Protein AF-W0GPF8-F1 (afdb_monomer)

Structure (mmCIF, N/CA/C/O backbone):
data_AF-W0GPF8-F1
#
_entry.id   AF-W0GPF8-F1
#
loop_
_atom_site.group_PDB
_atom_site.id
_atom_site.type_symbol
_atom_site.label_atom_id
_atom_site.label_alt_id
_atom_site.label_comp_id
_atom_site.label_asym_id
_atom_site.label_entity_id
_atom_site.label_seq_id
_atom_site.pdbx_PDB_ins_code
_atom_site.Cartn_x
_atom_site.Cartn_y
_atom_site.Cartn_z
_atom_site.occupancy
_atom_site.B_iso_or_equiv
_atom_site.auth_seq_id
_atom_site.auth_comp_id
_atom_site.auth_asym_id
_atom_site.auth_atom_id
_atom_site.pdbx_PDB_model_num
ATOM 1 N N . MET A 1 1 ? 53.713 -13.644 48.861 1.00 37.19 1 MET A N 1
ATOM 2 C CA . MET A 1 1 ? 53.942 -13.532 47.402 1.00 37.19 1 MET A CA 1
ATOM 3 C C . MET A 1 1 ? 53.264 -14.697 46.698 1.00 37.19 1 MET A C 1
ATOM 5 O O . MET A 1 1 ? 53.629 -15.820 47.001 1.00 37.19 1 MET A O 1
ATOM 9 N N . LYS A 1 2 ? 52.344 -14.397 45.762 1.00 37.31 2 LYS A N 1
ATOM 10 C CA . LYS A 1 2 ? 51.775 -15.290 44.724 1.00 37.31 2 LYS A CA 1
ATOM 11 C C . LYS A 1 2 ? 51.024 -16.512 45.306 1.00 37.31 2 LYS A C 1
ATOM 13 O O . LYS A 1 2 ? 51.644 -17.459 45.749 1.00 37.31 2 LYS A O 1
ATOM 18 N N . LYS A 1 3 ? 49.693 -16.594 45.318 1.00 37.41 3 LYS A N 1
ATOM 19 C CA . LYS A 1 3 ? 48.780 -16.544 44.166 1.00 37.41 3 LYS A CA 1
ATOM 20 C C . LYS A 1 3 ? 47.364 -16.229 44.684 1.00 37.41 3 LYS A C 1
ATOM 22 O O . LYS A 1 3 ? 46.740 -17.076 45.306 1.00 37.41 3 LYS A O 1
ATOM 27 N N . LEU A 1 4 ? 46.888 -15.011 44.434 1.00 38.19 4 LEU A N 1
ATOM 28 C CA . LEU A 1 4 ? 45.547 -14.520 44.792 1.00 38.19 4 LEU A CA 1
ATOM 29 C C . LEU A 1 4 ? 44.784 -14.068 43.529 1.00 38.19 4 LEU A C 1
ATOM 31 O O . LEU A 1 4 ? 43.993 -13.139 43.560 1.00 38.19 4 LEU A O 1
ATOM 35 N N . LEU A 1 5 ? 45.052 -14.709 42.388 1.00 38.62 5 LEU A N 1
ATOM 36 C CA . LEU A 1 5 ? 44.490 -14.354 41.082 1.00 38.62 5 LEU A CA 1
ATOM 37 C C . LEU A 1 5 ? 44.207 -15.631 40.281 1.00 38.62 5 LEU A C 1
ATOM 39 O O . LEU A 1 5 ? 45.021 -16.061 39.473 1.00 38.62 5 LEU A O 1
ATOM 43 N N . SER A 1 6 ? 43.072 -16.269 40.562 1.00 40.50 6 SER A N 1
ATOM 44 C CA . SER A 1 6 ? 42.397 -17.191 39.628 1.00 40.50 6 SER A CA 1
ATOM 45 C C . SER A 1 6 ? 40.903 -17.354 39.959 1.00 40.50 6 SER A C 1
ATOM 47 O O . SER A 1 6 ? 40.282 -18.340 39.575 1.00 40.50 6 SER A O 1
ATOM 49 N N . LEU A 1 7 ? 40.319 -16.394 40.685 1.00 36.38 7 LEU A N 1
ATOM 50 C CA . LEU A 1 7 ? 38.887 -16.356 41.008 1.00 36.38 7 LEU A CA 1
ATOM 51 C C . LEU A 1 7 ? 38.225 -15.062 40.497 1.00 36.38 7 LEU A C 1
ATOM 53 O O . LEU A 1 7 ? 37.222 -14.607 41.033 1.00 36.38 7 LEU A O 1
ATOM 57 N N . LEU A 1 8 ? 38.825 -14.459 39.463 1.00 34.78 8 LEU A N 1
ATOM 58 C CA . LEU A 1 8 ? 38.343 -13.257 38.789 1.00 34.78 8 LEU A CA 1
ATOM 59 C C . LEU A 1 8 ? 38.520 -13.403 37.265 1.00 34.78 8 LEU A C 1
ATOM 61 O O . LEU A 1 8 ? 39.313 -12.707 36.645 1.00 34.78 8 LEU A O 1
ATOM 65 N N . SER A 1 9 ? 37.783 -14.336 36.663 1.00 35.47 9 SER A N 1
ATOM 66 C CA . SER A 1 9 ? 37.321 -14.218 35.271 1.00 35.47 9 SER A CA 1
ATOM 67 C C . SER A 1 9 ? 35.801 -14.065 35.279 1.00 35.47 9 SER A C 1
ATOM 69 O O . SER A 1 9 ? 35.040 -14.871 34.752 1.00 35.47 9 SER A O 1
ATOM 71 N N . ILE A 1 10 ? 35.363 -13.004 35.952 1.00 37.41 10 ILE A N 1
ATOM 72 C CA . ILE A 1 10 ? 34.060 -12.396 35.727 1.00 37.41 10 ILE A CA 1
ATOM 73 C C . ILE A 1 10 ? 34.148 -11.592 34.424 1.00 37.41 10 ILE A C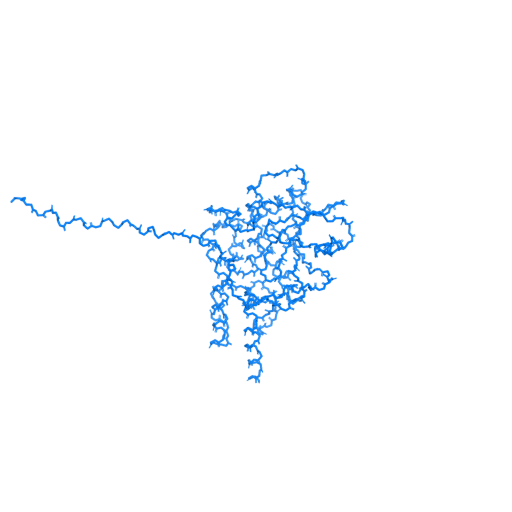 1
ATOM 75 O O . ILE A 1 10 ? 35.148 -10.929 34.161 1.00 37.41 10 ILE A O 1
ATOM 79 N N . LEU A 1 11 ? 33.043 -11.617 33.679 1.00 31.47 11 LEU A N 1
ATOM 80 C CA . LEU A 1 11 ? 32.692 -10.731 32.569 1.00 31.47 11 LEU A CA 1
ATOM 81 C C . LEU A 1 11 ? 33.437 -10.950 31.244 1.00 31.47 11 LEU A C 1
ATOM 83 O O . LEU A 1 11 ? 34.234 -10.143 30.775 1.00 31.47 11 LEU A O 1
ATOM 87 N N . THR A 1 12 ? 32.993 -11.965 30.512 1.00 38.22 12 THR A N 1
ATOM 88 C CA . THR A 1 12 ? 32.694 -11.734 29.094 1.00 38.22 12 THR A CA 1
ATOM 89 C C . THR A 1 12 ? 31.280 -12.219 28.832 1.00 38.22 12 THR A C 1
ATOM 91 O O . THR A 1 12 ? 31.029 -13.364 28.468 1.00 38.22 12 THR A O 1
ATOM 94 N N . ILE A 1 13 ? 30.339 -11.314 29.100 1.00 37.62 13 ILE A N 1
ATOM 95 C CA . ILE A 1 13 ? 28.987 -11.354 28.556 1.00 37.62 13 ILE A CA 1
ATOM 96 C C . ILE A 1 13 ? 29.167 -11.301 27.034 1.00 37.62 13 ILE A C 1
ATOM 98 O O . ILE A 1 13 ? 29.323 -10.225 26.465 1.00 37.62 13 ILE A O 1
ATOM 102 N N . SER A 1 14 ? 29.223 -12.457 26.371 1.00 30.34 14 SER A N 1
ATOM 103 C CA . SER A 1 14 ? 28.891 -12.505 24.951 1.00 30.34 14 SER A CA 1
ATOM 104 C C . SER A 1 14 ? 27.384 -12.667 24.890 1.00 30.34 14 SER A C 1
ATOM 106 O O . SER A 1 14 ? 26.808 -13.693 25.244 1.00 30.34 14 SER A O 1
ATOM 108 N N . ALA A 1 15 ? 26.765 -11.535 24.584 1.00 30.09 15 ALA A N 1
ATOM 109 C CA . ALA A 1 15 ? 25.358 -11.367 24.329 1.00 30.09 15 ALA A CA 1
ATOM 110 C C . ALA A 1 15 ? 24.786 -12.556 23.544 1.00 30.09 15 ALA A C 1
ATOM 112 O O . ALA A 1 15 ? 25.273 -12.908 22.473 1.00 30.09 15 ALA A O 1
ATOM 113 N N . THR A 1 16 ? 23.741 -13.153 24.110 1.00 33.41 16 THR A N 1
ATOM 114 C CA . THR A 1 16 ? 22.469 -13.397 23.423 1.00 33.41 16 THR A CA 1
ATOM 115 C C . THR A 1 16 ? 22.537 -13.328 21.891 1.00 33.41 16 THR A C 1
ATOM 117 O O . THR A 1 16 ? 22.084 -12.359 21.287 1.00 33.41 16 THR A O 1
ATOM 120 N N . ALA A 1 17 ? 23.010 -14.390 21.246 1.00 31.94 17 ALA A N 1
ATOM 121 C CA . ALA A 1 17 ? 22.509 -14.739 19.925 1.00 31.94 17 ALA A CA 1
ATOM 122 C C . ALA A 1 17 ? 21.265 -15.605 20.142 1.00 31.94 17 ALA A C 1
ATOM 124 O O . ALA A 1 17 ? 21.261 -16.808 19.893 1.00 31.94 17 ALA A O 1
ATOM 125 N N . VAL A 1 18 ? 20.207 -14.980 20.676 1.00 28.17 18 VAL A N 1
ATOM 126 C CA . VAL A 1 18 ? 18.851 -15.460 20.401 1.00 28.17 18 VAL A CA 1
ATOM 127 C C . VAL A 1 18 ? 18.786 -15.516 18.879 1.00 28.17 18 VAL A C 1
ATOM 129 O O . VAL A 1 18 ? 19.103 -14.499 18.255 1.00 28.17 18 VAL A O 1
ATOM 132 N N . PRO A 1 19 ? 18.458 -16.659 18.258 1.00 26.08 19 PRO A N 1
ATOM 133 C CA . PRO A 1 19 ? 18.169 -16.665 16.843 1.00 26.08 19 PRO A CA 1
ATOM 134 C C . PRO A 1 19 ? 17.048 -15.649 16.653 1.00 26.08 19 PRO A C 1
ATOM 136 O O . PRO A 1 19 ? 15.910 -15.886 17.053 1.00 26.08 19 PRO A O 1
ATOM 139 N N . THR A 1 20 ? 17.360 -14.487 16.088 1.00 32.66 20 THR A N 1
ATOM 140 C CA . THR A 1 20 ? 16.361 -13.652 15.443 1.00 32.66 20 THR A CA 1
ATOM 141 C C . THR A 1 20 ? 15.952 -14.427 14.206 1.00 32.66 20 THR A C 1
ATOM 143 O O . THR A 1 20 ? 16.348 -14.136 13.080 1.00 32.66 20 THR A O 1
ATOM 146 N N . THR A 1 21 ? 15.147 -15.466 14.426 1.00 33.84 21 THR A N 1
ATOM 147 C CA . THR A 1 21 ? 14.151 -15.879 13.462 1.00 33.84 21 THR A CA 1
ATOM 148 C C . THR A 1 21 ? 13.305 -14.631 13.281 1.00 33.84 21 THR A C 1
ATOM 150 O O . THR A 1 21 ? 12.396 -14.342 14.055 1.00 33.84 21 THR A O 1
ATOM 153 N N . ILE A 1 22 ? 13.701 -13.805 12.313 1.00 30.45 22 ILE A N 1
ATOM 154 C CA . ILE A 1 22 ? 12.820 -12.831 11.705 1.00 30.45 22 ILE A CA 1
ATOM 155 C C . ILE A 1 22 ? 11.694 -13.712 11.198 1.00 30.45 22 ILE A C 1
ATOM 157 O O . ILE A 1 22 ? 11.845 -14.409 10.195 1.00 30.45 22 ILE A O 1
ATOM 161 N N . ALA A 1 23 ? 10.623 -13.784 11.983 1.00 28.70 23 ALA A N 1
ATOM 162 C CA . ALA A 1 23 ? 9.377 -14.346 11.541 1.00 28.70 23 ALA A CA 1
ATOM 163 C C . ALA A 1 23 ? 8.988 -13.488 10.340 1.00 28.70 23 ALA A C 1
ATOM 165 O O . ALA A 1 23 ? 8.429 -12.400 10.471 1.00 28.70 23 ALA A O 1
ATOM 166 N N . ALA A 1 24 ? 9.370 -13.965 9.152 1.00 28.70 24 ALA A N 1
ATOM 167 C CA . ALA A 1 24 ? 8.582 -13.790 7.957 1.00 28.70 24 ALA A CA 1
ATOM 168 C C . ALA A 1 24 ? 7.139 -13.906 8.428 1.00 28.70 24 ALA A C 1
ATOM 170 O O . ALA A 1 24 ? 6.801 -14.936 9.010 1.00 28.70 24 ALA A O 1
ATOM 171 N N . SER A 1 25 ? 6.369 -12.820 8.309 1.00 30.20 25 SER A N 1
ATOM 172 C CA . SER A 1 25 ? 4.982 -12.763 8.760 1.00 30.20 25 SER A CA 1
ATOM 173 C C . SER A 1 25 ? 4.327 -14.110 8.458 1.00 30.20 25 SER A C 1
ATOM 175 O O . SER A 1 25 ? 4.191 -14.446 7.270 1.00 30.20 25 SER A O 1
ATOM 177 N N . PRO A 1 26 ? 4.000 -14.922 9.473 1.00 29.67 26 PRO A N 1
ATOM 178 C CA . PRO A 1 26 ? 3.352 -16.174 9.220 1.00 29.67 26 PRO A CA 1
ATOM 179 C C . PRO A 1 26 ? 1.909 -15.790 8.917 1.00 29.67 26 PRO A C 1
ATOM 181 O O . PRO A 1 26 ? 1.046 -15.818 9.776 1.00 29.67 26 PRO A O 1
ATOM 184 N N . TYR A 1 27 ? 1.619 -15.537 7.646 1.00 33.44 27 TYR A N 1
ATOM 185 C CA . TYR A 1 27 ? 0.455 -16.193 7.069 1.00 33.44 27 TYR A CA 1
ATOM 186 C C . TYR A 1 27 ? 0.816 -17.683 6.884 1.00 33.44 27 TYR A C 1
ATOM 188 O O . TYR A 1 27 ? 0.713 -18.236 5.792 1.00 33.44 27 TYR A O 1
ATOM 196 N N . GLN A 1 28 ? 1.327 -18.337 7.939 1.00 29.73 28 GLN A N 1
ATOM 197 C CA . GLN A 1 28 ? 1.252 -19.780 8.038 1.00 29.73 28 GLN A CA 1
ATOM 198 C C . GLN A 1 28 ? -0.214 -20.046 8.313 1.00 29.73 28 GLN A C 1
ATOM 200 O O . GLN A 1 28 ? -0.763 -19.592 9.312 1.00 29.73 28 GLN A O 1
ATOM 205 N N . LYS A 1 29 ? -0.833 -20.726 7.352 1.00 39.12 29 LYS A N 1
ATOM 206 C CA . LYS A 1 29 ? -2.082 -21.444 7.536 1.00 39.12 29 LYS A CA 1
ATOM 207 C C . LYS A 1 29 ? -2.012 -22.181 8.871 1.00 39.12 29 LYS A C 1
ATOM 209 O O . LYS A 1 29 ? -1.340 -23.204 8.966 1.00 39.12 29 LYS A O 1
ATOM 214 N N . GLU A 1 30 ? -2.699 -21.668 9.880 1.00 31.03 30 GLU A N 1
ATOM 215 C CA . GLU A 1 30 ? -3.235 -22.550 10.899 1.00 31.03 30 GLU A CA 1
ATOM 216 C C . GLU A 1 30 ? -4.275 -23.416 10.191 1.00 31.03 30 GLU A C 1
ATOM 218 O O . GLU A 1 30 ? -5.284 -22.924 9.681 1.00 31.03 30 GLU A O 1
ATOM 223 N N . GLU A 1 31 ? -3.996 -24.713 10.106 1.00 32.06 31 GLU A N 1
ATOM 224 C CA . GLU A 1 31 ? -5.019 -25.732 9.908 1.00 32.06 31 GLU A CA 1
ATOM 225 C C . GLU A 1 31 ? -5.911 -25.756 11.155 1.00 32.06 31 GLU A C 1
ATOM 227 O O . GLU A 1 31 ? -5.815 -26.642 11.996 1.00 32.06 31 GLU A O 1
ATOM 232 N N . ASN A 1 32 ? -6.781 -24.757 11.286 1.00 27.91 32 ASN A N 1
ATOM 233 C CA . ASN A 1 32 ? -7.947 -24.829 12.149 1.00 27.91 32 ASN A CA 1
ATOM 234 C C . ASN A 1 32 ? -9.176 -24.921 11.241 1.00 27.91 32 ASN A C 1
ATOM 236 O O . ASN A 1 32 ? -9.536 -23.987 10.527 1.00 27.91 32 ASN A O 1
ATOM 240 N N . ASN A 1 33 ? -9.782 -26.107 11.243 1.00 35.12 33 ASN A N 1
ATOM 241 C CA . ASN A 1 33 ? -10.933 -26.555 10.451 1.00 35.12 33 ASN A CA 1
ATOM 242 C C . ASN A 1 33 ? -12.258 -25.833 10.779 1.00 35.12 33 ASN A C 1
ATOM 244 O O . ASN A 1 33 ? -13.315 -26.456 10.853 1.00 35.12 33 ASN A O 1
ATOM 248 N N . SER A 1 34 ? -12.246 -24.519 10.966 1.00 33.22 34 SER A N 1
ATOM 249 C CA . SER A 1 34 ? -13.461 -23.762 11.269 1.00 33.22 34 SER A CA 1
ATOM 250 C C . SER A 1 34 ? -13.275 -22.285 10.960 1.00 33.22 34 SER A C 1
ATOM 252 O O . SER A 1 34 ? -13.295 -21.453 11.852 1.00 33.22 34 SER A O 1
ATOM 254 N N . GLU A 1 35 ? -13.023 -21.978 9.693 1.00 29.73 35 GLU A N 1
ATOM 255 C CA . GLU A 1 35 ? -13.713 -20.926 8.946 1.00 29.73 35 GLU A CA 1
ATOM 256 C C . GLU A 1 35 ? -13.066 -20.870 7.566 1.00 29.73 35 GLU A C 1
ATOM 258 O O . GLU A 1 35 ? -12.053 -20.219 7.317 1.00 29.73 35 GLU A O 1
ATOM 263 N N . ASN A 1 36 ? -13.704 -21.566 6.626 1.00 34.69 36 ASN A N 1
ATOM 264 C CA . ASN A 1 36 ? -13.831 -21.028 5.287 1.00 34.69 36 ASN A CA 1
ATOM 265 C C . ASN A 1 36 ? -14.272 -19.566 5.450 1.00 34.69 36 ASN A C 1
ATOM 267 O O . ASN A 1 36 ? -15.466 -19.298 5.554 1.00 34.69 36 ASN A O 1
ATOM 271 N N . LEU A 1 37 ? -13.328 -18.620 5.484 1.00 41.47 37 LEU A N 1
ATOM 272 C CA . LEU A 1 37 ? -13.577 -17.264 5.023 1.00 41.47 37 LEU A CA 1
ATOM 273 C C . LEU A 1 37 ? -14.003 -17.460 3.584 1.00 41.47 37 LEU A C 1
ATOM 275 O O . LEU A 1 37 ? -13.172 -17.625 2.691 1.00 41.47 37 LEU A O 1
ATOM 279 N N . ILE A 1 38 ? -15.312 -17.616 3.416 1.00 38.72 38 ILE A N 1
ATOM 280 C CA . ILE A 1 38 ? -15.936 -17.981 2.170 1.00 38.72 38 ILE A CA 1
ATOM 281 C C . ILE A 1 38 ? -15.451 -16.931 1.186 1.00 38.72 38 ILE A C 1
ATOM 283 O O . ILE A 1 38 ? -15.864 -15.769 1.238 1.00 38.72 38 ILE A O 1
ATOM 287 N N . ARG A 1 39 ? -14.536 -17.340 0.304 1.00 42.53 39 ARG A N 1
ATOM 288 C CA . ARG A 1 39 ? -14.161 -16.620 -0.905 1.00 42.53 39 ARG A CA 1
ATOM 289 C C . ARG A 1 39 ? -15.382 -16.727 -1.812 1.00 42.53 39 ARG A C 1
ATOM 291 O O . ARG A 1 39 ? -15.389 -17.437 -2.809 1.00 42.53 39 ARG A O 1
ATOM 298 N N . ASN A 1 40 ? -16.482 -16.121 -1.369 1.00 39.41 40 ASN A N 1
ATOM 299 C CA . ASN A 1 40 ? -17.692 -15.989 -2.141 1.00 39.41 40 ASN A CA 1
ATOM 300 C C . ASN A 1 40 ? -17.222 -15.301 -3.415 1.00 39.41 40 ASN A C 1
ATOM 302 O O . ASN A 1 40 ? -16.639 -14.218 -3.347 1.00 39.41 40 ASN A O 1
ATOM 306 N N . LYS A 1 41 ? -17.405 -15.949 -4.567 1.00 45.16 41 LYS A N 1
ATOM 307 C CA . LYS A 1 41 ? -17.309 -15.273 -5.859 1.00 45.16 41 LYS A CA 1
ATOM 308 C C . LYS A 1 41 ? -18.385 -14.187 -5.843 1.00 45.16 41 LYS A C 1
ATOM 310 O O . LYS A 1 41 ? -19.547 -14.448 -6.138 1.00 45.16 41 LYS A O 1
ATOM 315 N N . ARG A 1 42 ? -18.024 -13.002 -5.352 1.00 56.44 42 ARG A N 1
ATOM 316 C CA . ARG A 1 42 ? -18.902 -11.837 -5.286 1.00 56.44 42 ARG A CA 1
ATOM 317 C C . ARG A 1 42 ? -19.009 -11.272 -6.717 1.00 56.44 42 ARG A C 1
ATOM 319 O O . ARG A 1 42 ? -18.064 -11.377 -7.492 1.00 56.44 42 ARG A O 1
ATOM 326 N N . GLN A 1 43 ? -20.214 -10.835 -7.088 1.00 46.44 43 GLN A N 1
ATOM 327 C CA . GLN A 1 43 ? -20.720 -10.705 -8.467 1.00 46.44 43 GLN A CA 1
ATOM 328 C C . GLN A 1 43 ? -19.908 -9.778 -9.401 1.00 46.44 43 GLN A C 1
ATOM 330 O O . GLN A 1 43 ? -19.106 -8.971 -8.943 1.00 46.44 43 GLN A O 1
ATOM 335 N N . ASN A 1 44 ? -20.193 -9.886 -10.712 1.00 48.31 44 ASN A N 1
ATOM 336 C CA . ASN A 1 44 ? -19.657 -9.149 -11.878 1.00 48.31 44 ASN A CA 1
ATOM 337 C C . ASN A 1 44 ? -19.831 -7.607 -11.838 1.00 48.31 44 ASN A C 1
ATOM 339 O O . ASN A 1 44 ? -20.239 -7.002 -12.829 1.00 48.31 44 ASN A O 1
ATOM 343 N N . ASN A 1 45 ? -19.552 -6.951 -10.716 1.00 55.06 45 ASN A N 1
ATOM 344 C CA . ASN A 1 45 ? -19.570 -5.497 -10.614 1.00 55.06 45 ASN A CA 1
ATOM 345 C C . ASN A 1 45 ? -18.179 -4.938 -10.934 1.00 55.06 45 ASN A C 1
ATOM 347 O O . ASN A 1 45 ? -17.164 -5.483 -10.499 1.00 55.06 45 ASN A O 1
ATOM 351 N N . THR A 1 46 ? -18.128 -3.831 -11.679 1.00 66.75 46 THR A N 1
ATOM 352 C CA . THR A 1 46 ? -16.886 -3.093 -11.936 1.00 66.75 46 THR A CA 1
ATOM 353 C C . THR A 1 46 ? -16.242 -2.712 -10.606 1.00 66.75 46 THR A C 1
ATOM 355 O O . THR A 1 46 ? -16.902 -2.136 -9.741 1.00 66.75 46 THR A O 1
ATOM 358 N N . PHE A 1 47 ? -14.960 -3.041 -10.432 1.00 74.00 47 PHE A N 1
ATOM 359 C CA . PHE A 1 47 ? -14.238 -2.729 -9.202 1.00 74.00 47 PHE A CA 1
ATOM 360 C C . PHE A 1 47 ? -14.253 -1.226 -8.907 1.00 74.00 47 PHE A C 1
ATOM 362 O O . PHE A 1 47 ? -14.203 -0.425 -9.845 1.00 74.00 47 PHE A O 1
ATOM 369 N N . PRO A 1 48 ? -14.237 -0.820 -7.629 1.00 83.62 48 PRO A N 1
ATOM 370 C CA . PRO A 1 48 ? -14.026 0.569 -7.264 1.00 83.62 48 PRO A CA 1
ATOM 371 C C . PRO A 1 48 ? -12.682 1.058 -7.813 1.00 83.62 48 PRO A C 1
ATOM 373 O O . PRO A 1 48 ? -11.644 0.416 -7.622 1.00 83.62 48 PRO A O 1
ATOM 376 N N . ILE A 1 49 ? -12.712 2.188 -8.521 1.00 85.94 49 ILE A N 1
ATOM 377 C CA . ILE A 1 49 ? -11.539 2.809 -9.134 1.00 85.94 49 ILE A CA 1
ATOM 378 C C . ILE A 1 49 ? -11.332 4.187 -8.520 1.00 85.94 49 ILE A C 1
ATOM 380 O O . ILE A 1 49 ? -12.181 5.068 -8.649 1.00 85.94 49 ILE A O 1
ATOM 384 N N . PHE A 1 50 ? -10.164 4.396 -7.925 1.00 89.69 50 PHE A N 1
ATOM 385 C CA . PHE A 1 50 ? -9.809 5.637 -7.249 1.00 89.69 50 PHE A CA 1
ATOM 386 C C . PHE A 1 50 ? -8.690 6.343 -7.996 1.00 89.69 50 PHE A C 1
ATOM 388 O O . PHE A 1 50 ? -7.695 5.723 -8.353 1.00 89.69 50 PHE A O 1
ATOM 395 N N . ASN A 1 51 ? -8.836 7.644 -8.233 1.00 91.19 51 ASN A N 1
ATOM 396 C CA . ASN A 1 51 ? -7.825 8.419 -8.945 1.00 91.19 51 ASN A CA 1
ATOM 397 C C . ASN A 1 51 ? -6.922 9.152 -7.956 1.00 91.19 51 ASN A C 1
ATOM 399 O O . ASN A 1 51 ? -7.383 9.908 -7.097 1.00 91.19 51 ASN A O 1
ATOM 403 N N . LEU A 1 52 ? -5.620 8.965 -8.126 1.00 93.94 52 LEU A N 1
ATOM 404 C CA . LEU A 1 52 ? -4.590 9.594 -7.326 1.00 93.94 52 LEU A CA 1
ATOM 405 C C . LEU A 1 52 ? -3.545 10.224 -8.241 1.00 93.94 52 LEU A C 1
ATOM 407 O O . LEU A 1 52 ? -3.056 9.616 -9.191 1.00 93.94 52 LEU A O 1
ATOM 411 N N . LYS A 1 53 ? -3.188 11.470 -7.951 1.00 93.94 53 LYS A N 1
ATOM 412 C CA . LYS A 1 53 ? -2.139 12.180 -8.675 1.00 93.94 53 LYS A CA 1
ATOM 413 C C . LYS A 1 53 ? -0.876 12.185 -7.830 1.00 93.94 53 LYS A C 1
ATOM 415 O O . LYS A 1 53 ? -0.885 12.699 -6.712 1.00 93.94 53 LYS A O 1
ATOM 420 N N . LEU A 1 54 ? 0.203 11.617 -8.357 1.00 93.88 54 LEU A N 1
ATOM 421 C CA . LEU A 1 54 ? 1.498 11.673 -7.698 1.00 93.88 54 LEU A CA 1
ATOM 422 C C . LEU A 1 54 ? 2.009 13.119 -7.710 1.00 93.88 54 LEU A C 1
ATOM 424 O O . LEU A 1 54 ? 1.921 13.826 -8.714 1.00 93.88 54 LEU A O 1
ATOM 428 N N . SER A 1 55 ? 2.519 13.567 -6.567 1.00 91.50 55 SER A N 1
ATOM 429 C CA . SER A 1 55 ? 3.011 14.927 -6.348 1.00 91.50 55 SER A CA 1
ATOM 430 C C . SER A 1 55 ? 4.458 14.870 -5.876 1.00 91.50 55 SER A C 1
ATOM 432 O O . SER A 1 55 ? 4.807 14.020 -5.064 1.00 91.50 55 SER A O 1
ATOM 434 N N . TRP A 1 56 ? 5.295 15.804 -6.326 1.00 90.50 56 TRP A N 1
ATOM 435 C CA . TRP A 1 56 ? 6.658 15.976 -5.803 1.00 90.50 56 TRP A CA 1
ATOM 436 C C . TRP A 1 56 ? 6.684 16.477 -4.349 1.00 90.50 56 TRP A C 1
ATOM 438 O O . TRP A 1 56 ? 7.669 16.292 -3.640 1.00 90.50 56 TRP A O 1
ATOM 448 N N . ASP A 1 57 ? 5.582 17.064 -3.885 1.00 93.19 57 ASP A N 1
ATOM 449 C CA . ASP A 1 57 ? 5.334 17.385 -2.481 1.00 93.19 57 ASP A CA 1
ATOM 450 C C . ASP A 1 57 ? 4.564 16.228 -1.823 1.00 93.19 57 ASP A C 1
ATOM 452 O O . ASP A 1 57 ? 3.397 15.985 -2.166 1.00 93.19 57 ASP A O 1
ATOM 456 N N . SER A 1 58 ? 5.217 15.527 -0.889 1.00 94.81 58 SER A N 1
ATOM 457 C CA . SER A 1 58 ? 4.633 14.397 -0.156 1.00 94.81 58 SER A CA 1
ATOM 458 C C . SER A 1 58 ? 3.385 14.783 0.630 1.00 94.81 58 SER A C 1
ATOM 460 O O . SER A 1 58 ? 2.429 14.010 0.670 1.00 94.81 58 SER A O 1
ATOM 462 N N . LYS A 1 59 ? 3.325 15.988 1.209 1.00 93.44 59 LYS A N 1
ATOM 463 C CA . LYS A 1 59 ? 2.161 16.426 1.990 1.00 93.44 59 LYS A CA 1
ATOM 464 C C . LYS A 1 59 ? 0.935 16.535 1.095 1.00 93.44 59 LYS A C 1
ATOM 466 O O . LYS A 1 59 ? -0.120 16.006 1.434 1.00 93.44 59 LYS A O 1
ATOM 471 N N . ARG A 1 60 ? 1.085 17.145 -0.086 1.00 92.62 60 ARG A N 1
ATOM 472 C CA . ARG A 1 60 ? 0.006 17.229 -1.089 1.00 92.62 60 ARG A CA 1
ATOM 473 C C . ARG A 1 60 ? -0.436 15.856 -1.586 1.00 92.62 60 ARG A C 1
ATOM 475 O O . ARG A 1 60 ? -1.635 15.638 -1.770 1.00 92.62 60 ARG A O 1
ATOM 482 N N . TYR A 1 61 ? 0.509 14.934 -1.783 1.00 95.06 61 TYR A N 1
ATOM 483 C CA . TYR A 1 61 ? 0.181 13.555 -2.141 1.00 95.06 61 TYR A CA 1
ATOM 484 C C . TYR A 1 61 ? -0.682 12.897 -1.063 1.00 95.06 61 TYR A C 1
ATOM 486 O O . TYR A 1 61 ? -1.745 12.371 -1.380 1.00 95.06 61 TYR A O 1
ATOM 494 N N . PHE A 1 62 ? -0.279 12.975 0.209 1.00 93.25 62 PHE A N 1
ATOM 495 C CA . PHE A 1 62 ? -1.027 12.326 1.283 1.00 93.25 62 PHE A CA 1
ATOM 496 C C . PHE A 1 62 ? -2.388 12.968 1.530 1.00 93.25 62 PHE A C 1
ATOM 498 O O . PHE A 1 62 ? -3.344 12.233 1.743 1.00 93.25 62 PHE A O 1
ATOM 505 N N . VAL A 1 63 ? -2.518 14.293 1.397 1.00 90.50 63 VAL A N 1
ATOM 506 C CA . VAL A 1 63 ? -3.833 14.959 1.388 1.00 90.50 63 VAL A CA 1
ATOM 507 C C . VAL A 1 63 ? -4.731 14.372 0.298 1.00 90.50 63 VAL A C 1
ATOM 509 O O . VAL A 1 63 ? -5.873 14.019 0.574 1.00 90.50 63 VAL A O 1
ATOM 512 N N . SER A 1 64 ? -4.207 14.192 -0.917 1.00 91.44 64 SER A N 1
ATOM 513 C CA . SER A 1 64 ? -4.966 13.594 -2.025 1.00 91.44 64 SER A CA 1
ATOM 514 C C . SER A 1 64 ? -5.302 12.121 -1.769 1.00 91.44 64 SER A C 1
ATOM 516 O O . SER A 1 64 ? -6.401 11.679 -2.086 1.00 91.44 64 SER A O 1
ATOM 518 N N . LEU A 1 65 ? -4.386 11.361 -1.164 1.00 92.44 65 LEU A N 1
ATOM 519 C CA . LEU A 1 65 ? -4.620 9.972 -0.772 1.00 92.44 65 LEU A CA 1
ATOM 520 C C . LEU A 1 65 ? -5.772 9.873 0.238 1.00 92.44 65 LEU A C 1
ATOM 522 O O . LEU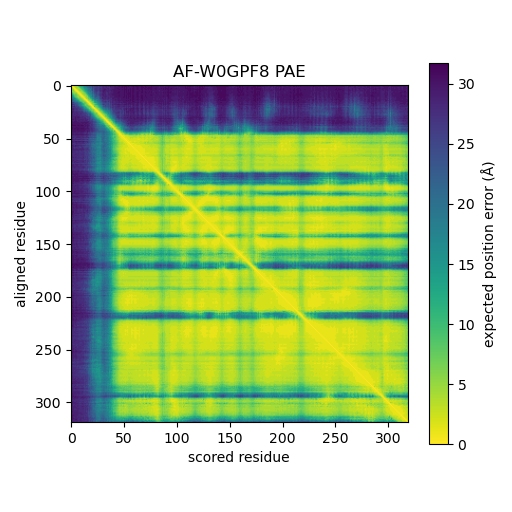 A 1 65 ? -6.684 9.076 0.038 1.00 92.44 65 LEU A O 1
ATOM 526 N N . CYS A 1 66 ? -5.774 10.697 1.288 1.00 87.88 66 CYS A N 1
ATOM 527 C CA . CYS A 1 66 ? -6.862 10.694 2.264 1.00 87.88 66 CYS A CA 1
ATOM 528 C C . CYS A 1 66 ? -8.183 11.140 1.625 1.00 87.88 66 CYS A C 1
ATOM 530 O O . CYS A 1 66 ? -9.184 10.442 1.735 1.00 87.88 66 CYS A O 1
ATOM 532 N N . ASN A 1 67 ? -8.177 12.274 0.925 1.00 85.44 67 ASN A N 1
ATOM 533 C CA . ASN A 1 67 ? -9.408 12.890 0.438 1.00 85.44 67 ASN A CA 1
ATOM 534 C C . ASN A 1 67 ? -10.049 12.109 -0.712 1.00 85.44 67 ASN A C 1
ATOM 536 O O . ASN A 1 67 ? -11.271 12.114 -0.821 1.00 85.44 67 ASN A O 1
ATOM 540 N N . ASN A 1 68 ? -9.254 11.446 -1.557 1.00 87.69 68 ASN A N 1
ATOM 541 C CA . ASN A 1 68 ? -9.777 10.732 -2.720 1.00 87.69 68 ASN A CA 1
ATOM 542 C C . ASN A 1 68 ? -9.903 9.235 -2.452 1.00 87.69 68 ASN A C 1
ATOM 544 O O . ASN A 1 68 ? -10.935 8.648 -2.751 1.00 87.69 68 ASN A O 1
ATOM 548 N N . VAL A 1 69 ? -8.852 8.598 -1.924 1.00 91.31 69 VAL A N 1
ATOM 549 C CA . VAL A 1 69 ? -8.823 7.136 -1.790 1.00 91.31 69 VAL A CA 1
ATOM 550 C C . VAL A 1 69 ? -9.566 6.699 -0.535 1.00 91.31 69 VAL A C 1
ATOM 552 O O . VAL A 1 69 ? -10.499 5.917 -0.655 1.00 91.31 69 VAL A O 1
ATOM 555 N N . LEU A 1 70 ? -9.224 7.215 0.654 1.00 88.56 70 LEU A N 1
ATOM 556 C CA . LEU A 1 70 ? -9.922 6.797 1.884 1.00 88.56 70 LEU A CA 1
ATOM 557 C C . LEU A 1 70 ? -11.411 7.156 1.845 1.00 88.56 70 LEU A C 1
ATOM 559 O O . LEU A 1 70 ? -12.237 6.331 2.232 1.00 88.56 70 LEU A O 1
ATOM 563 N N . THR A 1 71 ? -11.755 8.343 1.337 1.00 86.50 71 THR A N 1
ATOM 564 C CA . THR A 1 71 ? -13.156 8.748 1.145 1.00 86.50 71 THR A CA 1
ATOM 565 C C . THR A 1 71 ? -13.896 7.792 0.231 1.00 86.50 71 THR A C 1
ATOM 567 O O . THR A 1 71 ? -14.915 7.234 0.631 1.00 86.50 71 THR A O 1
ATOM 570 N N . ALA A 1 72 ? -13.344 7.499 -0.945 1.00 88.38 72 ALA A N 1
ATOM 571 C CA . ALA A 1 72 ? -13.995 6.581 -1.862 1.00 88.38 72 ALA A CA 1
ATOM 572 C C . ALA A 1 72 ? -14.064 5.148 -1.300 1.00 88.38 72 ALA A C 1
ATOM 574 O O . ALA A 1 72 ? -15.037 4.441 -1.548 1.00 88.38 72 ALA A O 1
ATOM 575 N N . MET A 1 73 ? -13.091 4.706 -0.496 1.00 90.69 73 MET A N 1
ATOM 576 C CA . MET A 1 73 ? -13.157 3.411 0.193 1.00 90.69 73 MET A CA 1
ATOM 577 C C . MET A 1 73 ? -14.302 3.345 1.211 1.00 90.69 73 MET A C 1
ATOM 579 O O . MET A 1 73 ? -14.925 2.291 1.336 1.00 90.69 73 MET A O 1
ATOM 583 N N . LEU A 1 74 ? -14.599 4.441 1.915 1.00 88.38 74 LEU A N 1
ATOM 584 C CA . LEU A 1 74 ? -15.760 4.533 2.808 1.00 88.38 74 LEU A CA 1
ATOM 585 C C . LEU A 1 74 ? -17.072 4.548 2.030 1.00 88.38 74 LEU A C 1
ATOM 587 O O . LEU A 1 74 ? -17.961 3.761 2.336 1.00 88.38 74 LEU A O 1
ATOM 591 N N . GLU A 1 75 ? -17.171 5.380 0.994 1.00 86.88 75 GLU A N 1
ATOM 592 C CA . GLU A 1 75 ? -18.364 5.477 0.139 1.00 86.88 75 GLU A CA 1
ATOM 593 C C . GLU A 1 75 ? -18.697 4.144 -0.547 1.00 86.88 75 GLU A C 1
ATOM 595 O O . GLU A 1 75 ? -19.863 3.803 -0.729 1.00 86.88 75 GLU A O 1
ATOM 600 N N . ASN A 1 76 ? -17.673 3.355 -0.887 1.00 86.25 76 ASN A N 1
ATOM 601 C CA . ASN A 1 76 ? -17.820 2.028 -1.487 1.00 86.25 76 ASN A CA 1
ATOM 602 C C . ASN A 1 76 ? -17.875 0.891 -0.448 1.00 86.25 76 ASN A C 1
ATOM 604 O O . ASN A 1 76 ? -17.775 -0.280 -0.817 1.00 86.25 76 ASN A O 1
ATOM 608 N N . ASN A 1 77 ? -18.029 1.209 0.845 1.00 88.50 77 ASN A N 1
ATOM 609 C CA . ASN A 1 77 ? -18.131 0.251 1.950 1.00 88.50 77 ASN A CA 1
ATOM 610 C C . ASN A 1 77 ? -16.957 -0.740 2.065 1.00 88.50 77 ASN A C 1
ATOM 612 O O . ASN A 1 77 ? -17.124 -1.812 2.643 1.00 88.50 77 ASN A O 1
ATOM 616 N N . ILE A 1 78 ? -15.772 -0.410 1.540 1.00 90.25 78 ILE A N 1
ATOM 617 C CA . ILE A 1 78 ? -14.554 -1.228 1.688 1.00 90.25 78 ILE A CA 1
ATOM 618 C C . ILE A 1 78 ? -14.053 -1.159 3.135 1.00 90.25 78 ILE A C 1
ATOM 620 O O . ILE A 1 78 ? -13.600 -2.156 3.699 1.00 90.25 78 ILE A O 1
ATOM 624 N N . ILE A 1 79 ? -14.168 0.018 3.746 1.00 91.81 79 ILE A N 1
ATOM 625 C CA . ILE A 1 79 ? -13.905 0.248 5.166 1.00 91.81 79 ILE A CA 1
ATOM 626 C C . ILE A 1 79 ? -15.129 0.862 5.836 1.00 91.81 79 ILE A C 1
ATOM 628 O O . ILE A 1 79 ? -16.007 1.414 5.177 1.00 91.81 79 ILE A O 1
ATOM 632 N N . SER A 1 80 ? -15.172 0.787 7.159 1.00 89.62 80 SER A N 1
ATOM 633 C CA . SER A 1 80 ? -16.206 1.412 7.981 1.00 89.62 80 SER A CA 1
ATOM 634 C C . SER A 1 80 ? -15.559 2.157 9.139 1.00 89.62 80 SER A C 1
ATOM 636 O O . SER A 1 80 ? -14.572 1.681 9.698 1.00 89.62 80 SER A O 1
ATOM 638 N N . SER A 1 81 ? -16.104 3.315 9.518 1.00 87.88 81 SER A N 1
ATOM 639 C CA . SER A 1 81 ? -15.647 4.011 10.728 1.00 87.88 81 SER A CA 1
ATOM 640 C C . SER A 1 81 ? -15.865 3.128 11.951 1.00 87.88 81 SER A C 1
ATOM 642 O O . SER A 1 81 ? -16.905 2.480 12.053 1.00 87.88 81 SER A O 1
ATOM 644 N N . VAL A 1 82 ? -14.911 3.097 12.878 1.00 85.88 82 VAL A N 1
ATOM 645 C CA . VAL A 1 82 ? -15.058 2.389 14.159 1.00 85.88 82 VAL A CA 1
ATOM 646 C C . VAL A 1 82 ? -15.884 3.229 15.139 1.00 85.88 82 VAL A C 1
ATOM 648 O O . VAL A 1 82 ? -16.713 2.675 15.851 1.00 85.88 82 VAL A O 1
ATOM 651 N N . THR A 1 83 ? -15.733 4.557 15.116 1.00 73.94 83 THR A N 1
ATOM 652 C CA . THR A 1 83 ? -16.439 5.508 15.997 1.00 73.94 83 THR A CA 1
ATOM 653 C C . THR A 1 83 ? -17.348 6.463 15.212 1.00 73.94 83 THR A C 1
ATOM 655 O O . THR A 1 83 ? -17.139 6.690 14.021 1.00 73.94 83 THR A O 1
ATOM 658 N N . GLU A 1 84 ? -18.367 7.025 15.867 1.00 59.66 84 GLU A N 1
ATOM 659 C CA . GLU A 1 84 ? -19.420 7.860 15.248 1.00 59.66 84 GLU A CA 1
ATOM 660 C C . GLU A 1 84 ? -19.048 9.330 15.007 1.00 59.66 84 GLU A C 1
ATOM 662 O O . GLU A 1 84 ? -19.867 10.096 14.501 1.00 59.66 84 GLU A O 1
ATOM 667 N N . SER A 1 85 ? -17.839 9.761 15.374 1.00 57.38 85 SER A N 1
ATOM 668 C CA . SER A 1 85 ? -17.393 11.129 15.105 1.00 57.38 85 SER A CA 1
ATOM 669 C C . SER A 1 85 ? -17.536 11.434 13.616 1.00 57.38 85 SER A C 1
ATOM 671 O O . SER A 1 85 ? -17.127 10.626 12.776 1.00 57.38 85 SER A O 1
ATOM 673 N N . THR A 1 86 ? -18.143 12.590 13.320 1.00 55.12 86 THR A N 1
ATOM 674 C CA . THR A 1 86 ? -18.529 13.030 11.975 1.00 55.12 86 THR A CA 1
ATOM 675 C C . THR A 1 86 ? -17.480 12.632 10.931 1.00 55.12 86 THR A C 1
ATOM 677 O O . THR A 1 86 ? -16.278 12.823 11.157 1.00 55.12 86 THR A O 1
ATOM 680 N N . PRO A 1 87 ? -17.897 12.050 9.791 1.00 54.09 87 PRO A N 1
ATOM 681 C CA . PRO A 1 87 ? -16.996 11.479 8.793 1.00 54.09 87 PRO A CA 1
ATOM 682 C C . PRO A 1 87 ? -16.315 12.567 7.946 1.00 54.09 87 PRO A C 1
ATOM 684 O O . PRO A 1 87 ? -16.264 12.478 6.723 1.00 54.09 87 PRO A O 1
ATOM 687 N N . GLU A 1 88 ? -15.775 13.613 8.570 1.00 55.22 88 GLU A N 1
ATOM 688 C CA . GLU A 1 88 ? -14.901 14.552 7.878 1.00 55.22 88 GLU A CA 1
ATOM 689 C C . GLU A 1 88 ? -13.545 13.888 7.645 1.00 55.22 88 GLU A C 1
ATOM 691 O O . GLU A 1 88 ? -12.637 13.926 8.479 1.00 55.22 88 GLU A O 1
ATOM 696 N N . LEU A 1 89 ? -13.403 13.229 6.500 1.00 58.09 89 LEU A N 1
ATOM 697 C CA . LEU A 1 89 ? -12.135 12.656 6.078 1.00 58.09 89 LEU A CA 1
ATOM 698 C C . LEU A 1 89 ? -11.152 13.759 5.718 1.00 58.09 89 LEU A C 1
ATOM 700 O O . LEU A 1 89 ? -11.171 14.325 4.631 1.00 58.09 89 LEU A O 1
ATOM 704 N N . ASN A 1 90 ? -10.243 14.024 6.645 1.00 63.44 90 ASN A N 1
ATOM 705 C CA . ASN A 1 90 ? -8.993 14.701 6.362 1.00 63.44 90 ASN A CA 1
ATOM 706 C C . ASN A 1 90 ? -7.849 13.907 7.011 1.00 63.44 90 ASN A C 1
ATOM 708 O O . ASN A 1 90 ? -8.062 13.118 7.935 1.00 63.44 90 ASN A O 1
ATOM 712 N N . CYS A 1 91 ? -6.613 14.089 6.541 1.00 64.94 91 CYS A N 1
ATOM 713 C CA . CYS A 1 91 ? -5.469 13.327 7.061 1.00 64.94 91 CYS A CA 1
ATOM 714 C C . CYS A 1 91 ? -5.152 13.567 8.549 1.00 64.94 91 CYS A C 1
ATOM 716 O O . CYS A 1 91 ? -4.326 12.835 9.104 1.00 64.94 91 CYS A O 1
ATOM 718 N N . ASN A 1 92 ? -5.785 14.566 9.169 1.00 64.38 92 ASN A N 1
ATOM 719 C CA . ASN A 1 92 ? -5.634 14.923 10.576 1.00 64.38 92 ASN A CA 1
ATOM 720 C C . ASN A 1 92 ? -6.747 14.323 11.450 1.00 64.38 92 ASN A C 1
ATOM 722 O O . ASN A 1 92 ? -6.696 14.469 12.669 1.00 64.38 92 ASN A O 1
ATOM 726 N N . ASN A 1 93 ? -7.743 13.654 10.858 1.00 68.50 93 ASN A N 1
ATOM 727 C CA . ASN A 1 93 ? -8.848 13.081 11.607 1.00 68.50 93 ASN A CA 1
ATOM 728 C C . ASN A 1 93 ? -8.355 11.875 12.448 1.00 68.50 93 ASN A C 1
ATOM 730 O O . ASN A 1 93 ? -7.745 10.944 11.897 1.00 68.50 93 ASN A O 1
ATOM 734 N N . PRO A 1 94 ? -8.614 11.858 13.774 1.00 67.50 94 PRO A N 1
ATOM 735 C CA . PRO A 1 94 ? -8.286 10.732 14.650 1.00 67.50 94 PRO A CA 1
ATOM 736 C C . PRO A 1 94 ? -9.168 9.491 14.428 1.00 67.50 94 PRO A C 1
ATOM 738 O O . PRO A 1 94 ? -8.915 8.452 15.042 1.00 67.50 94 PRO A O 1
ATOM 741 N N . ASN A 1 95 ? -10.171 9.552 13.548 1.00 78.25 95 ASN A N 1
ATOM 742 C CA . ASN A 1 95 ? -11.068 8.442 13.235 1.00 78.25 95 ASN A CA 1
ATOM 743 C C . ASN A 1 95 ? -10.293 7.219 12.760 1.00 78.25 95 ASN A C 1
ATOM 745 O O . ASN A 1 95 ? -9.509 7.294 11.810 1.00 78.25 95 ASN A O 1
ATOM 749 N N . MET A 1 96 ? -10.530 6.096 13.431 1.00 86.44 96 MET A N 1
ATOM 750 C CA . MET A 1 96 ? -10.075 4.792 12.973 1.00 86.44 96 MET A CA 1
ATOM 751 C C . MET A 1 96 ? -11.157 4.119 12.158 1.00 86.44 96 MET A C 1
ATOM 753 O O . MET A 1 96 ? -12.351 4.272 12.416 1.00 86.44 96 MET A O 1
ATOM 757 N N . TYR A 1 97 ? -10.702 3.324 11.207 1.00 89.50 97 TYR A N 1
ATOM 758 C CA . TYR A 1 97 ? -11.550 2.546 10.331 1.00 89.50 97 TYR A CA 1
ATOM 759 C C . TYR A 1 97 ? -11.253 1.068 10.513 1.00 89.50 97 TYR A C 1
ATOM 761 O O . TYR A 1 97 ? -10.187 0.696 10.990 1.00 89.50 97 TYR A O 1
ATOM 769 N N . ILE A 1 98 ? -12.177 0.216 10.106 1.00 91.94 98 ILE A N 1
ATOM 770 C CA . ILE A 1 98 ? -11.979 -1.226 10.028 1.00 91.94 98 ILE A CA 1
ATOM 771 C C . ILE A 1 98 ? -12.321 -1.694 8.622 1.00 91.94 98 ILE A C 1
ATOM 773 O O . ILE A 1 98 ? -13.254 -1.174 8.007 1.00 91.94 98 ILE A O 1
ATOM 777 N N . ILE A 1 99 ? -11.562 -2.656 8.099 1.00 92.44 99 ILE A N 1
ATOM 778 C CA . ILE A 1 99 ? -11.911 -3.297 6.829 1.00 92.44 99 ILE A CA 1
ATOM 779 C C . ILE A 1 99 ? -13.243 -4.022 6.997 1.00 92.44 99 ILE A C 1
ATOM 781 O O . ILE A 1 99 ? -13.420 -4.825 7.912 1.00 92.44 99 ILE A O 1
ATOM 785 N N . ASN A 1 100 ? -14.181 -3.737 6.102 1.00 89.50 100 ASN A N 1
ATOM 786 C CA . ASN A 1 100 ? -15.509 -4.322 6.145 1.00 89.50 100 ASN A CA 1
ATOM 787 C C . ASN A 1 100 ? -15.480 -5.746 5.580 1.00 89.50 100 ASN A C 1
ATOM 789 O O . ASN A 1 100 ? -15.446 -5.926 4.372 1.00 89.50 100 ASN A O 1
ATOM 793 N N . SER A 1 101 ? -15.543 -6.791 6.403 1.00 82.88 101 SER A N 1
ATOM 794 C CA . SER A 1 101 ? -15.514 -8.173 5.887 1.00 82.88 101 SER A CA 1
ATOM 795 C C . SER A 1 101 ? -16.700 -8.519 4.960 1.00 82.88 101 SER A C 1
ATOM 797 O O . SER A 1 101 ? -16.609 -9.452 4.149 1.00 82.88 101 SER A O 1
ATOM 799 N N . ASN A 1 102 ? -17.772 -7.720 4.997 1.00 76.31 102 ASN A N 1
ATOM 800 C CA . ASN A 1 102 ? -18.993 -7.881 4.208 1.00 76.31 102 ASN A CA 1
ATOM 801 C C . ASN A 1 102 ? -19.023 -7.062 2.899 1.00 76.31 102 ASN A C 1
ATOM 803 O O . ASN A 1 102 ? -20.062 -7.026 2.240 1.00 76.31 102 ASN A O 1
ATOM 807 N N . TYR A 1 103 ? -17.928 -6.405 2.487 1.00 75.25 103 TYR A N 1
ATOM 808 C CA . TYR A 1 103 ? -17.906 -5.637 1.228 1.00 75.25 103 TYR A CA 1
ATOM 809 C C . TYR A 1 103 ? -18.141 -6.534 -0.008 1.00 75.25 103 TYR A C 1
ATOM 811 O O . TYR A 1 103 ? -17.911 -7.737 0.016 1.00 75.25 103 TYR A O 1
ATOM 819 N N . GLN A 1 104 ? -18.522 -5.970 -1.153 1.00 73.75 104 GLN A N 1
ATOM 820 C CA . GLN A 1 104 ? -18.904 -6.764 -2.336 1.00 73.75 104 GLN A CA 1
ATOM 821 C C . GLN A 1 104 ? -17.756 -7.058 -3.324 1.00 73.75 104 GLN A C 1
ATOM 823 O O . GLN A 1 104 ? -17.900 -7.909 -4.189 1.00 73.75 104 GLN A O 1
ATOM 828 N N . PHE A 1 105 ? -16.606 -6.393 -3.207 1.00 75.12 105 PHE A N 1
ATOM 829 C CA . PHE A 1 105 ? -15.511 -6.452 -4.183 1.00 75.12 105 PHE A CA 1
ATOM 830 C C . PHE A 1 105 ? -14.242 -7.109 -3.643 1.00 75.12 105 PHE A C 1
ATOM 832 O O . PHE A 1 105 ? -13.608 -6.544 -2.762 1.00 75.12 105 PHE A O 1
ATOM 839 N N . ASN A 1 106 ? -13.783 -8.222 -4.221 1.00 83.12 106 ASN A N 1
ATOM 840 C CA . ASN A 1 106 ? -12.518 -8.862 -3.813 1.00 83.12 106 ASN A CA 1
ATOM 841 C C . ASN A 1 106 ? -11.288 -7.945 -3.960 1.00 83.12 106 ASN A C 1
ATOM 843 O O . ASN A 1 106 ? -10.310 -8.099 -3.223 1.00 83.12 106 ASN A O 1
ATOM 847 N N . TYR A 1 107 ? -11.354 -6.991 -4.892 1.00 87.44 107 TYR A N 1
ATOM 848 C CA . TYR A 1 107 ? -10.276 -6.066 -5.220 1.00 87.44 107 TYR A CA 1
ATOM 849 C C . TYR A 1 107 ? -10.781 -4.624 -5.358 1.00 87.44 107 TYR A C 1
ATOM 851 O O . TYR A 1 107 ? -11.974 -4.376 -5.523 1.00 87.44 107 TYR A O 1
ATOM 859 N N . PHE A 1 108 ? -9.859 -3.670 -5.337 1.00 89.94 108 PHE A N 1
ATOM 860 C CA . PHE A 1 108 ? -10.076 -2.291 -5.772 1.00 89.94 108 PHE A CA 1
ATOM 861 C C . PHE A 1 108 ? -8.826 -1.772 -6.487 1.00 89.94 108 PHE A C 1
ATOM 863 O O . PHE A 1 108 ? -7.732 -2.329 -6.347 1.00 89.94 108 PHE A O 1
ATOM 870 N N . ILE A 1 109 ? -8.987 -0.706 -7.271 1.00 91.88 109 ILE A N 1
ATOM 871 C CA . ILE A 1 109 ? -7.912 -0.131 -8.081 1.00 91.88 109 ILE A CA 1
ATOM 872 C C . ILE A 1 109 ? -7.616 1.289 -7.619 1.00 91.88 109 ILE A C 1
ATOM 874 O O . ILE A 1 109 ? -8.521 2.116 -7.521 1.00 91.88 109 ILE A O 1
ATOM 878 N N . ILE A 1 110 ? -6.335 1.606 -7.433 1.00 94.69 110 ILE A N 1
ATOM 879 C CA . ILE A 1 110 ? -5.872 2.995 -7.365 1.00 94.69 110 ILE A CA 1
ATOM 880 C C . ILE A 1 110 ? -5.163 3.322 -8.680 1.00 94.69 110 ILE A C 1
ATOM 882 O O . ILE A 1 110 ? -4.059 2.843 -8.933 1.00 94.69 110 ILE A O 1
ATOM 886 N N . LYS A 1 111 ? -5.792 4.146 -9.518 1.00 94.00 111 LYS A N 1
ATOM 887 C CA . LYS A 1 111 ? -5.192 4.728 -10.722 1.00 94.00 111 LYS A CA 1
ATOM 888 C C . LYS A 1 111 ? -4.280 5.869 -10.332 1.00 94.00 111 LYS A C 1
ATOM 890 O O . LYS A 1 111 ? -4.729 6.847 -9.736 1.00 94.00 111 LYS A O 1
ATOM 895 N N . ILE A 1 112 ? -3.014 5.766 -10.701 1.00 95.06 112 ILE A N 1
ATOM 896 C CA . ILE A 1 112 ? -1.988 6.730 -10.335 1.00 95.06 112 ILE A CA 1
ATOM 897 C C . ILE A 1 112 ? -1.496 7.446 -11.583 1.00 95.06 112 ILE A C 1
ATOM 899 O O . ILE A 1 112 ? -0.957 6.839 -12.505 1.00 95.06 112 ILE A O 1
ATOM 903 N N . SER A 1 113 ? -1.667 8.766 -11.586 1.00 94.69 113 SER A N 1
ATOM 904 C CA . SER A 1 113 ? -1.017 9.652 -12.549 1.00 94.69 113 SER A CA 1
ATOM 905 C C . SER A 1 113 ? 0.380 9.996 -12.044 1.00 94.69 113 SER A C 1
ATOM 907 O O . SER A 1 113 ? 0.517 10.668 -11.022 1.00 94.69 113 SER A O 1
ATOM 909 N N . VAL A 1 114 ? 1.404 9.538 -12.756 1.00 93.19 114 VAL A N 1
ATOM 910 C CA . VAL A 1 114 ? 2.827 9.711 -12.443 1.00 93.19 114 VAL A CA 1
ATOM 911 C C . VAL A 1 114 ? 3.408 10.791 -13.362 1.00 93.19 114 VAL A C 1
ATOM 913 O O . VAL A 1 114 ? 3.285 10.650 -14.580 1.00 93.19 114 VAL A O 1
ATOM 916 N N . PRO A 1 115 ? 4.014 11.868 -12.830 1.00 89.00 115 PRO A N 1
ATOM 917 C CA . PRO A 1 115 ? 4.697 12.849 -13.657 1.00 89.00 115 PRO A CA 1
ATOM 918 C C . PRO A 1 115 ? 5.999 12.253 -14.199 1.00 89.00 115 PRO A C 1
ATOM 920 O O . PRO A 1 115 ? 6.758 11.635 -13.448 1.00 89.00 115 PRO A O 1
ATOM 923 N N . ASP A 1 116 ? 6.264 12.464 -15.484 1.00 81.44 116 ASP A N 1
ATOM 924 C CA . ASP A 1 116 ? 7.579 12.226 -16.069 1.00 81.44 116 ASP A CA 1
ATOM 925 C C . ASP A 1 116 ? 8.437 13.500 -16.084 1.00 81.44 116 ASP A C 1
ATOM 927 O O . ASP A 1 116 ? 7.960 14.607 -15.811 1.00 81.44 116 ASP A O 1
ATOM 931 N N . ASP A 1 117 ? 9.719 13.334 -16.409 1.00 75.19 117 ASP A N 1
ATOM 932 C CA . ASP A 1 117 ? 10.708 14.420 -16.411 1.00 75.19 117 ASP A CA 1
ATOM 933 C C . ASP A 1 117 ? 10.413 15.513 -17.456 1.00 75.19 117 ASP A C 1
ATOM 935 O O . ASP A 1 117 ? 10.946 16.617 -17.364 1.00 75.19 117 ASP A O 1
ATOM 939 N N . ASN A 1 118 ? 9.540 15.232 -18.431 1.00 79.44 118 ASN A N 1
ATOM 940 C CA . ASN A 1 118 ? 9.138 16.162 -19.487 1.00 79.44 118 ASN A CA 1
ATOM 941 C C . ASN A 1 118 ? 7.811 16.875 -19.170 1.00 79.44 118 ASN A C 1
ATOM 943 O O . ASN A 1 118 ? 7.283 17.603 -20.010 1.00 79.44 118 ASN A O 1
ATOM 947 N N . GLY A 1 119 ? 7.250 16.669 -17.974 1.00 75.69 119 GLY A N 1
ATOM 948 C CA . GLY A 1 119 ? 5.978 17.260 -17.560 1.00 75.69 119 GLY A CA 1
ATOM 949 C C . GLY A 1 119 ? 4.740 16.560 -18.127 1.00 75.69 119 GLY A C 1
ATOM 950 O O . GLY A 1 119 ? 3.624 17.054 -17.936 1.00 75.69 119 GLY A O 1
ATOM 951 N N . HIS A 1 120 ? 4.898 15.410 -18.789 1.00 85.38 120 HIS A N 1
ATOM 952 C CA . HIS A 1 120 ? 3.778 14.558 -19.170 1.00 85.38 120 HIS A CA 1
ATOM 953 C C . HIS A 1 120 ? 3.348 13.670 -18.000 1.00 85.38 120 HIS A C 1
ATOM 955 O O . HIS A 1 120 ? 4.088 13.432 -17.046 1.00 85.38 120 HIS A O 1
ATOM 961 N N . TRP A 1 121 ? 2.122 13.158 -18.082 1.00 88.81 121 TRP A N 1
ATOM 962 C CA . TRP A 1 121 ? 1.566 12.252 -17.085 1.00 88.81 121 TRP A CA 1
ATOM 963 C C . TRP A 1 121 ? 1.438 10.861 -17.679 1.00 88.81 121 TRP A C 1
ATOM 965 O O . TRP A 1 121 ? 0.770 10.666 -18.694 1.00 88.81 121 TRP A O 1
ATOM 975 N N . LYS A 1 122 ? 2.067 9.891 -17.026 1.00 89.69 122 LYS A N 1
ATOM 976 C CA . LYS A 1 122 ? 1.910 8.472 -17.326 1.00 89.69 122 LYS A CA 1
ATOM 977 C C . LYS A 1 122 ? 0.947 7.852 -16.320 1.00 89.69 122 LYS A C 1
ATOM 979 O O . LYS A 1 122 ? 0.830 8.330 -15.193 1.00 89.69 122 LYS A O 1
ATOM 984 N N . LEU A 1 123 ? 0.245 6.803 -16.728 1.00 89.62 123 LEU A N 1
ATOM 985 C CA . LEU A 1 123 ? -0.731 6.121 -15.883 1.00 89.62 123 LEU A CA 1
ATOM 986 C C . LEU A 1 123 ? -0.226 4.738 -15.493 1.00 89.62 123 LEU A C 1
ATOM 988 O O . LEU A 1 123 ? 0.317 4.00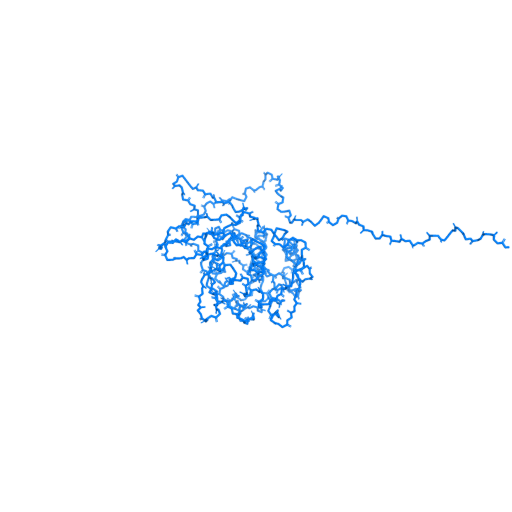5 -16.321 1.00 89.62 123 LEU A O 1
ATOM 992 N N . ILE A 1 124 ? -0.446 4.391 -14.233 1.00 93.25 124 ILE A N 1
ATOM 993 C CA . ILE A 1 124 ? -0.291 3.041 -13.709 1.00 93.25 124 ILE A CA 1
ATOM 994 C C . ILE A 1 124 ? -1.438 2.759 -12.752 1.00 93.25 124 ILE A C 1
ATOM 996 O O . ILE A 1 124 ? -1.794 3.603 -11.932 1.00 93.25 124 ILE A O 1
ATOM 1000 N N . ASP A 1 125 ? -2.008 1.571 -12.844 1.00 93.88 125 ASP A N 1
ATOM 1001 C CA . ASP A 1 125 ? -3.117 1.167 -11.993 1.00 93.88 125 ASP A CA 1
ATOM 1002 C C . ASP A 1 125 ? -2.603 0.153 -10.982 1.00 93.88 125 ASP A C 1
ATOM 1004 O O . ASP A 1 125 ? -2.087 -0.893 -11.360 1.00 93.88 125 ASP A O 1
ATOM 1008 N N . LEU A 1 126 ? -2.734 0.440 -9.693 1.00 96.19 126 LEU A N 1
ATOM 1009 C CA . LEU A 1 126 ? -2.373 -0.496 -8.635 1.00 96.19 126 LEU A CA 1
ATOM 1010 C C . LEU A 1 126 ? -3.588 -1.324 -8.231 1.00 96.19 126 LEU A C 1
ATOM 1012 O O . LEU A 1 126 ? -4.651 -0.764 -7.959 1.00 96.19 126 LEU A O 1
ATOM 1016 N N . VAL A 1 127 ? -3.416 -2.642 -8.163 1.00 94.38 127 VAL A N 1
ATOM 1017 C CA . VAL A 1 127 ? -4.488 -3.592 -7.850 1.00 94.38 127 VAL A CA 1
ATOM 1018 C C . VAL A 1 127 ? -4.332 -4.083 -6.421 1.00 94.38 127 VAL A C 1
ATOM 1020 O O . VAL A 1 127 ? -3.370 -4.786 -6.105 1.00 94.38 127 VAL A O 1
ATOM 1023 N N . PHE A 1 128 ? -5.290 -3.747 -5.562 1.00 93.81 128 PHE A N 1
ATOM 1024 C CA . PHE A 1 128 ? -5.277 -4.122 -4.153 1.00 93.81 128 PHE A CA 1
ATOM 1025 C C . PHE A 1 128 ? -6.372 -5.124 -3.843 1.00 93.81 128 PHE A C 1
ATOM 1027 O O . PHE A 1 128 ? -7.492 -4.993 -4.328 1.00 93.81 128 PHE A O 1
ATOM 1034 N N . ARG A 1 129 ? -6.060 -6.097 -2.991 1.00 90.69 129 ARG A N 1
ATOM 1035 C CA . ARG A 1 129 ? -7.059 -6.980 -2.401 1.00 90.69 129 ARG A CA 1
ATOM 1036 C C . ARG A 1 129 ? -7.799 -6.236 -1.293 1.00 90.69 129 ARG A C 1
ATOM 1038 O O . ARG A 1 129 ? -7.183 -5.612 -0.433 1.00 90.69 129 ARG A O 1
ATOM 1045 N N . SER A 1 130 ? -9.121 -6.305 -1.289 1.00 88.00 130 SER A N 1
ATOM 1046 C CA . SER A 1 130 ? -9.946 -5.485 -0.399 1.00 88.00 130 SER A CA 1
ATOM 1047 C C . SER A 1 130 ? -9.923 -5.937 1.069 1.00 88.00 130 SER A C 1
ATOM 1049 O O . SER A 1 130 ? -10.194 -5.128 1.948 1.00 88.00 130 SER A O 1
ATOM 1051 N N . ASN A 1 131 ? -9.610 -7.208 1.372 1.00 85.75 131 ASN A N 1
ATOM 1052 C CA . ASN A 1 131 ? -9.701 -7.759 2.741 1.00 85.75 131 ASN A CA 1
ATOM 1053 C C . ASN A 1 131 ? -8.523 -7.361 3.632 1.00 85.75 131 ASN A C 1
ATOM 1055 O O . ASN A 1 131 ? -8.640 -7.412 4.854 1.00 85.75 131 ASN A O 1
ATOM 1059 N N . ASP A 1 132 ? -7.401 -6.990 3.028 1.00 87.94 132 ASP A N 1
ATOM 1060 C CA . ASP A 1 132 ? -6.169 -6.707 3.748 1.00 87.94 132 ASP A CA 1
ATOM 1061 C C . ASP A 1 132 ? -5.297 -5.640 3.081 1.00 87.94 132 ASP A C 1
ATOM 1063 O O . ASP A 1 132 ? -4.225 -5.324 3.584 1.00 87.94 132 ASP A O 1
ATOM 1067 N N . PHE A 1 133 ? -5.737 -5.062 1.965 1.00 92.62 133 PHE A N 1
ATOM 1068 C CA . PHE A 1 133 ? -5.010 -4.065 1.166 1.00 92.62 133 PHE A CA 1
ATOM 1069 C C . PHE A 1 133 ? -3.684 -4.576 0.620 1.00 92.62 133 PHE A C 1
ATOM 1071 O O . PHE A 1 133 ? -2.746 -3.808 0.403 1.00 92.62 133 PH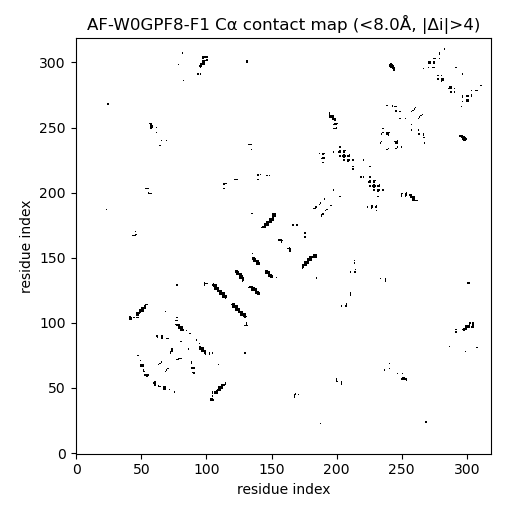E A O 1
ATOM 1078 N N . TYR A 1 134 ? -3.578 -5.883 0.404 1.00 93.81 134 TYR A N 1
ATOM 1079 C CA . TYR A 1 134 ? -2.415 -6.455 -0.242 1.00 93.81 134 TYR A CA 1
ATOM 1080 C C . TYR A 1 134 ? -2.309 -5.976 -1.688 1.00 93.81 134 TYR A C 1
ATOM 1082 O O . TYR A 1 134 ? -3.243 -6.161 -2.475 1.00 93.81 134 TYR A O 1
ATOM 1090 N N . LEU A 1 135 ? -1.166 -5.395 -2.059 1.00 96.69 135 LEU A N 1
ATOM 1091 C CA . LEU A 1 135 ? -0.883 -5.102 -3.458 1.00 96.69 135 LEU A CA 1
ATOM 1092 C C . LEU A 1 135 ? -0.688 -6.431 -4.193 1.00 96.69 135 LEU A C 1
ATOM 1094 O O . LEU A 1 135 ? 0.254 -7.173 -3.923 1.00 96.69 135 LEU A O 1
ATOM 1098 N N . SER A 1 136 ? -1.588 -6.725 -5.124 1.00 95.12 136 SER A N 1
ATOM 1099 C CA . SER A 1 136 ? -1.524 -7.922 -5.971 1.00 95.12 136 SER A CA 1
ATOM 1100 C C . SER A 1 136 ? -0.650 -7.692 -7.204 1.00 95.12 136 SER A C 1
ATOM 1102 O O . SER A 1 136 ? -0.058 -8.620 -7.752 1.00 95.12 136 SER A O 1
ATOM 1104 N N . GLY A 1 137 ? -0.522 -6.442 -7.629 1.00 95.44 137 GLY A N 1
ATOM 1105 C CA . GLY A 1 137 ? 0.296 -6.078 -8.770 1.00 95.44 137 GLY A CA 1
ATOM 1106 C C . GLY A 1 137 ? -0.099 -4.724 -9.325 1.00 95.44 137 GLY A C 1
ATOM 1107 O O . GLY A 1 137 ? -0.774 -3.935 -8.659 1.00 95.44 137 GLY A O 1
ATOM 1108 N N . PHE A 1 138 ? 0.298 -4.472 -10.564 1.00 95.12 138 PHE A N 1
ATOM 1109 C CA . PHE A 1 138 ? -0.031 -3.244 -11.270 1.00 95.12 138 PHE A CA 1
ATOM 1110 C C . PHE A 1 138 ? -0.374 -3.511 -12.733 1.00 95.12 138 PHE A C 1
ATOM 1112 O O . PHE A 1 138 ? 0.156 -4.432 -13.353 1.00 95.12 138 PHE A O 1
ATOM 1119 N N . ILE A 1 139 ? -1.262 -2.694 -13.288 1.00 92.00 139 ILE A N 1
ATOM 1120 C CA . ILE A 1 139 ? -1.661 -2.750 -14.689 1.00 92.00 139 ILE A CA 1
ATOM 1121 C C . ILE A 1 139 ? -1.020 -1.578 -15.419 1.00 92.00 139 ILE A C 1
ATOM 1123 O O . ILE A 1 139 ? -1.119 -0.420 -14.998 1.00 92.00 139 ILE A O 1
ATOM 1127 N N . TYR A 1 140 ? -0.379 -1.898 -16.535 1.00 89.75 140 TYR A N 1
ATOM 1128 C CA . TYR A 1 140 ? 0.051 -0.917 -17.514 1.00 89.75 140 TYR A CA 1
ATOM 1129 C C . TYR A 1 140 ? -0.923 -0.905 -18.679 1.00 89.75 140 TYR A C 1
ATOM 1131 O O . TYR A 1 140 ? -1.179 -1.940 -19.295 1.00 89.75 140 TYR A O 1
ATOM 1139 N N . ARG A 1 141 ? -1.468 0.278 -18.953 1.00 84.62 141 ARG A N 1
ATOM 1140 C CA . ARG A 1 141 ? -2.437 0.494 -20.023 1.00 84.62 141 ARG A CA 1
ATOM 1141 C C . ARG A 1 141 ? -1.707 1.009 -21.252 1.00 84.62 141 ARG A C 1
ATOM 1143 O O . ARG A 1 141 ? -1.137 2.101 -21.209 1.00 84.62 141 ARG A O 1
ATOM 1150 N N . SER A 1 142 ? -1.722 0.233 -22.329 1.00 77.38 142 SER A N 1
ATOM 1151 C CA . SER A 1 142 ? -1.182 0.655 -23.625 1.00 77.38 142 SER A CA 1
ATOM 1152 C C . SER A 1 142 ? -2.312 0.881 -24.628 1.00 77.38 142 SER A C 1
ATOM 1154 O O . SER A 1 142 ? -3.483 0.670 -24.325 1.00 77.38 142 SER A O 1
ATOM 1156 N N . ASN A 1 143 ? -1.982 1.320 -25.843 1.00 75.62 143 ASN A N 1
ATOM 1157 C CA . ASN A 1 143 ? -2.996 1.528 -26.876 1.00 75.62 143 ASN A CA 1
ATOM 1158 C C . ASN A 1 143 ? -3.620 0.219 -27.381 1.00 75.62 143 ASN A C 1
ATOM 1160 O O . ASN A 1 143 ? -4.744 0.266 -27.864 1.00 75.62 143 ASN A O 1
ATOM 1164 N N . ASN A 1 144 ? -2.920 -0.916 -27.260 1.00 78.44 144 ASN A N 1
ATOM 1165 C CA . ASN A 1 144 ? -3.311 -2.171 -27.916 1.00 78.44 144 ASN A CA 1
ATOM 1166 C C . ASN A 1 144 ? -3.620 -3.307 -26.932 1.00 78.44 144 ASN A C 1
ATOM 1168 O O . ASN A 1 144 ? -4.485 -4.138 -27.195 1.00 78.44 144 ASN A O 1
ATOM 1172 N N . VAL A 1 145 ? -2.879 -3.377 -25.825 1.00 82.62 145 VAL A N 1
ATOM 1173 C CA . VAL A 1 145 ? -2.962 -4.455 -24.829 1.00 82.62 145 VAL A CA 1
ATOM 1174 C C . VAL A 1 145 ? -2.735 -3.866 -23.444 1.00 82.62 145 VAL A C 1
ATOM 1176 O O . VAL A 1 145 ? -1.781 -3.110 -23.238 1.00 82.62 145 VAL A O 1
ATOM 1179 N N . ASP A 1 146 ? -3.588 -4.226 -22.496 1.00 87.50 146 ASP A N 1
ATOM 1180 C CA . ASP A 1 146 ? -3.356 -3.920 -21.089 1.00 87.50 146 ASP A CA 1
ATOM 1181 C C . ASP A 1 146 ? -2.634 -5.115 -20.459 1.00 87.50 146 ASP A C 1
ATOM 1183 O O . ASP A 1 146 ? -2.992 -6.262 -20.710 1.00 87.50 146 ASP A O 1
ATOM 1187 N N . ILE A 1 147 ? -1.590 -4.870 -19.666 1.00 89.44 147 ILE A N 1
ATOM 1188 C CA . ILE A 1 147 ? -0.782 -5.941 -19.066 1.00 89.44 147 ILE A CA 1
ATOM 1189 C C . ILE A 1 147 ? -0.870 -5.834 -17.551 1.00 89.44 147 ILE A C 1
ATOM 1191 O O . ILE A 1 147 ? -0.461 -4.822 -16.976 1.00 89.44 147 ILE A O 1
ATOM 1195 N N . PHE A 1 148 ? -1.360 -6.888 -16.901 1.00 91.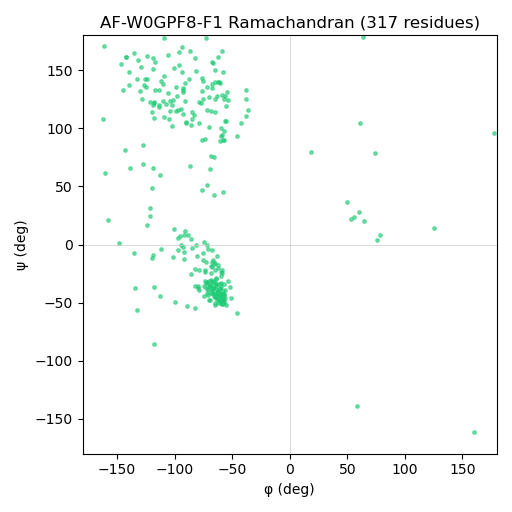81 148 PHE A N 1
ATOM 1196 C CA . PHE A 1 148 ? -1.347 -7.035 -15.454 1.00 91.81 148 PHE A CA 1
ATOM 1197 C C . PHE A 1 148 ? -0.068 -7.743 -14.997 1.00 91.81 148 PHE A C 1
ATOM 1199 O O . PHE A 1 148 ? 0.083 -8.959 -15.133 1.00 91.81 148 PHE A O 1
ATOM 1206 N N . TYR A 1 149 ? 0.847 -6.966 -14.424 1.00 93.50 149 TYR A N 1
ATOM 1207 C CA . TYR A 1 149 ? 2.056 -7.452 -13.775 1.00 93.50 149 TYR A CA 1
ATOM 1208 C C . TYR A 1 149 ? 1.729 -7.832 -12.336 1.00 93.50 149 TYR A C 1
ATOM 1210 O O . TYR A 1 149 ? 1.499 -6.956 -11.500 1.00 93.50 149 TYR A O 1
ATOM 1218 N N . HIS A 1 150 ? 1.709 -9.126 -12.039 1.00 94.31 150 HIS A N 1
ATOM 1219 C CA . HIS A 1 150 ? 1.265 -9.640 -10.748 1.00 94.31 150 HIS A CA 1
ATOM 1220 C C . HIS A 1 150 ? 2.371 -10.402 -10.020 1.00 94.31 150 HIS A C 1
ATOM 1222 O O . HIS A 1 150 ? 3.250 -11.015 -10.636 1.00 94.31 150 HIS A O 1
ATOM 1228 N N . PHE A 1 151 ? 2.320 -10.382 -8.689 1.00 96.31 151 PHE A N 1
ATOM 1229 C CA . PHE A 1 151 ? 3.231 -11.187 -7.882 1.00 96.31 151 PHE A CA 1
ATOM 1230 C C . PHE A 1 151 ? 2.964 -12.685 -8.061 1.00 96.31 151 PHE A C 1
ATOM 1232 O O . PHE A 1 151 ? 1.862 -13.111 -8.421 1.00 96.31 151 PHE A O 1
ATOM 1239 N N . SER A 1 152 ? 3.983 -13.502 -7.793 1.00 94.94 152 SER A N 1
ATOM 1240 C CA . SER A 1 152 ? 3.906 -14.955 -7.982 1.00 94.94 152 SER A CA 1
ATOM 1241 C C . SER A 1 152 ? 2.955 -15.660 -7.013 1.00 94.94 152 SER A C 1
ATOM 1243 O O . SER A 1 152 ? 2.581 -16.802 -7.247 1.00 94.94 152 SER A O 1
ATOM 1245 N N . ASP A 1 153 ? 2.607 -15.009 -5.908 1.00 93.31 153 ASP A N 1
ATOM 1246 C CA . ASP A 1 153 ? 1.713 -15.508 -4.864 1.00 93.31 153 ASP A CA 1
ATOM 1247 C C . ASP A 1 153 ? 0.253 -15.061 -5.044 1.00 93.31 153 ASP A C 1
ATOM 1249 O O . ASP A 1 153 ? -0.620 -15.466 -4.272 1.00 93.31 153 ASP A O 1
ATOM 1253 N N . VAL A 1 154 ? -0.043 -14.283 -6.090 1.00 90.94 154 VAL A N 1
ATOM 1254 C CA . VAL A 1 154 ? -1.420 -13.968 -6.479 1.00 90.94 154 VAL A CA 1
ATOM 1255 C C . VAL A 1 154 ? -2.052 -15.173 -7.162 1.00 90.94 154 VAL A C 1
ATOM 1257 O O . VAL A 1 154 ? -1.543 -15.684 -8.158 1.00 90.94 154 VAL A O 1
ATOM 1260 N N . GLN A 1 155 ? -3.197 -15.603 -6.638 1.00 85.50 155 GLN A N 1
ATOM 1261 C CA . GLN A 1 155 ? -4.005 -16.656 -7.245 1.00 85.50 155 GLN A CA 1
ATOM 1262 C C . GLN A 1 155 ? -4.892 -16.053 -8.332 1.00 85.50 155 GLN A C 1
ATOM 1264 O O . GLN A 1 155 ? -5.815 -15.302 -8.019 1.00 85.50 155 GLN A O 1
ATOM 1269 N N . ILE A 1 156 ? -4.608 -16.387 -9.590 1.00 82.75 156 ILE A N 1
ATOM 1270 C CA . ILE A 1 156 ? -5.431 -16.011 -10.740 1.00 82.75 156 ILE A CA 1
ATOM 1271 C C . ILE A 1 156 ? -6.246 -17.234 -11.145 1.00 82.75 156 ILE A C 1
ATOM 1273 O O . ILE A 1 156 ? -5.730 -18.161 -11.768 1.00 82.75 156 ILE A O 1
ATOM 1277 N N . GLU A 1 157 ? -7.520 -17.243 -10.769 1.00 79.75 157 GLU A N 1
ATOM 1278 C CA . GLU A 1 157 ? -8.441 -18.322 -11.117 1.00 79.75 157 GLU A CA 1
ATOM 1279 C C . GLU A 1 157 ? -9.187 -17.979 -12.407 1.00 79.75 157 GLU A C 1
ATOM 1281 O O . GLU A 1 157 ? -9.706 -16.872 -12.564 1.00 79.75 157 GLU A O 1
ATOM 1286 N N . ARG A 1 158 ? -9.254 -18.944 -13.329 1.00 80.06 158 ARG A N 1
ATOM 1287 C CA . ARG A 1 158 ? -10.092 -18.863 -14.529 1.00 80.06 158 ARG A CA 1
ATOM 1288 C C . ARG A 1 158 ? -11.383 -19.635 -14.289 1.00 80.06 158 ARG A C 1
ATOM 1290 O O . ARG A 1 158 ? -11.360 -20.732 -13.735 1.00 80.06 158 ARG A O 1
ATOM 1297 N N . ASN A 1 159 ? -12.511 -19.057 -14.683 1.00 78.19 159 ASN A N 1
ATOM 1298 C CA . ASN A 1 159 ? -13.783 -19.762 -14.734 1.00 78.19 159 ASN A CA 1
ATOM 1299 C C . ASN A 1 159 ? -13.802 -20.762 -15.908 1.00 78.19 159 ASN A C 1
ATOM 1301 O O . ASN A 1 159 ? -12.856 -20.848 -16.690 1.00 78.19 159 ASN A O 1
ATOM 1305 N N . GLU A 1 160 ? -14.897 -21.508 -16.038 1.00 77.88 160 GLU A N 1
ATOM 1306 C CA . GLU A 1 160 ? -15.093 -22.505 -17.103 1.00 77.88 160 GLU A CA 1
ATOM 1307 C C . GLU A 1 160 ? -15.011 -21.902 -18.518 1.00 77.88 160 GLU A C 1
ATOM 1309 O O . GLU A 1 160 ? -14.630 -22.587 -19.462 1.00 77.88 160 GLU A O 1
ATOM 1314 N N . ASN A 1 161 ? -15.275 -20.599 -18.651 1.00 77.62 161 ASN A N 1
ATOM 1315 C CA . ASN A 1 161 ? -15.159 -19.843 -19.899 1.00 77.62 161 ASN A CA 1
ATOM 1316 C C . ASN A 1 161 ? -13.747 -19.263 -20.119 1.00 77.62 161 ASN A C 1
ATOM 1318 O O . ASN A 1 161 ? -13.545 -18.447 -21.017 1.00 77.62 161 ASN A O 1
ATOM 1322 N N . GLY A 1 162 ? -12.772 -19.627 -19.281 1.00 74.12 162 GLY A N 1
ATOM 1323 C CA . GLY A 1 162 ? -11.397 -19.134 -19.347 1.00 74.12 162 GLY A CA 1
ATOM 1324 C C . GLY A 1 162 ? -11.197 -17.703 -18.834 1.00 74.12 162 GLY A C 1
ATOM 1325 O O . GLY A 1 162 ? -10.069 -17.211 -18.900 1.00 74.12 162 GLY A O 1
ATOM 1326 N N . GLN A 1 163 ? -12.240 -17.052 -18.309 1.00 74.75 163 GLN A N 1
ATOM 1327 C CA . GLN A 1 163 ? -12.194 -15.671 -17.825 1.00 74.75 163 GLN A CA 1
ATOM 1328 C C . GLN A 1 163 ? -11.752 -15.604 -16.364 1.00 74.75 163 GLN A C 1
ATOM 1330 O O . GLN A 1 163 ? -12.152 -16.436 -15.549 1.00 74.75 163 GLN A O 1
ATOM 1335 N N . THR A 1 164 ? -10.970 -14.596 -16.009 1.00 78.50 164 THR A N 1
ATOM 1336 C CA . THR A 1 164 ? -10.598 -14.297 -14.625 1.00 78.50 164 THR A CA 1
ATOM 1337 C C . THR A 1 164 ? -11.518 -13.230 -14.028 1.00 78.50 164 THR A C 1
ATOM 1339 O O . THR A 1 164 ? -12.205 -12.500 -14.743 1.00 78.50 164 THR A O 1
ATOM 1342 N N . GLU A 1 165 ? -11.491 -13.073 -12.702 1.00 76.19 165 GLU A N 1
ATOM 1343 C CA . GLU A 1 165 ? -12.149 -11.933 -12.045 1.00 76.19 165 GLU A CA 1
ATOM 1344 C C . GLU A 1 165 ? -11.563 -10.572 -12.473 1.00 76.19 165 GLU A C 1
ATOM 1346 O O . GLU A 1 165 ? -12.246 -9.554 -12.375 1.00 76.19 165 GLU A O 1
ATOM 1351 N N . PHE A 1 166 ? -10.334 -10.555 -13.004 1.00 78.12 166 PHE A N 1
ATOM 1352 C CA . PHE A 1 166 ? -9.652 -9.357 -13.490 1.00 78.12 166 PHE A CA 1
ATOM 1353 C C . PHE A 1 166 ? -10.076 -8.969 -14.918 1.00 78.12 166 PHE A C 1
ATOM 1355 O O . PHE A 1 166 ? -9.971 -7.800 -15.280 1.00 78.12 166 PHE A O 1
ATOM 1362 N N . ASP A 1 167 ? -10.625 -9.891 -15.719 1.00 73.31 167 ASP A N 1
ATOM 1363 C CA . ASP A 1 167 ? -11.041 -9.590 -17.102 1.00 73.31 167 ASP A CA 1
ATOM 1364 C C . ASP A 1 167 ? -12.178 -8.550 -17.148 1.00 73.31 167 ASP A C 1
ATOM 1366 O O . ASP A 1 167 ? -12.249 -7.727 -18.060 1.00 73.31 167 ASP A O 1
ATOM 1370 N N . ASN A 1 168 ? -13.016 -8.504 -16.106 1.00 66.12 168 ASN A N 1
ATOM 1371 C CA . ASN A 1 168 ? -14.078 -7.506 -15.959 1.00 66.12 168 ASN A CA 1
ATOM 1372 C C . ASN A 1 168 ? -13.576 -6.146 -15.414 1.00 66.12 168 ASN A C 1
ATOM 1374 O O . ASN A 1 168 ? -14.326 -5.167 -15.447 1.00 66.12 168 ASN A O 1
ATOM 1378 N N . MET A 1 169 ? -12.320 -6.038 -14.939 1.00 63.72 169 MET A N 1
ATOM 1379 C CA . MET A 1 169 ? -11.729 -4.768 -14.456 1.00 63.72 169 MET A CA 1
ATOM 1380 C C . MET A 1 169 ? -11.600 -3.711 -15.543 1.00 63.72 169 MET A C 1
ATOM 1382 O O . MET A 1 169 ? -11.566 -2.512 -15.256 1.00 63.72 169 MET A O 1
ATOM 1386 N N . ILE A 1 170 ? -11.426 -4.165 -16.781 1.00 59.12 170 ILE A N 1
ATOM 1387 C CA . ILE A 1 170 ? -11.027 -3.345 -17.920 1.00 59.12 170 ILE A CA 1
ATOM 1388 C C . ILE A 1 170 ? -12.124 -3.429 -18.975 1.00 59.12 170 ILE A C 1
ATOM 1390 O O . ILE A 1 170 ? -11.882 -3.689 -20.151 1.00 59.12 170 ILE A O 1
ATOM 1394 N N . SER A 1 171 ? -13.369 -3.226 -18.549 1.00 50.16 171 SER A N 1
ATOM 1395 C CA . SER A 1 171 ? -14.488 -3.104 -19.473 1.00 50.16 171 SER A CA 1
ATOM 1396 C C . SER A 1 171 ? -14.240 -1.918 -20.419 1.00 50.16 171 SER A C 1
ATOM 1398 O O . SER A 1 171 ? -14.420 -0.754 -20.064 1.00 50.16 171 SER A O 1
ATOM 1400 N N . GLY A 1 172 ? -13.784 -2.220 -21.642 1.00 54.38 172 GLY A N 1
ATOM 1401 C CA . GLY A 1 172 ? -14.018 -1.365 -22.805 1.00 54.38 172 GLY A CA 1
ATOM 1402 C C . GLY A 1 172 ? -12.834 -0.867 -23.638 1.00 54.38 172 GLY A C 1
ATOM 1403 O O . GLY A 1 172 ? -13.072 0.057 -24.413 1.00 54.38 172 GLY A O 1
ATOM 1404 N N . ARG A 1 173 ? -11.597 -1.390 -23.543 1.00 56.62 173 ARG A N 1
ATOM 1405 C CA . ARG A 1 173 ? -10.531 -0.949 -24.482 1.00 56.62 173 ARG A CA 1
ATOM 1406 C C . ARG A 1 173 ? -9.697 -2.050 -25.130 1.00 56.62 173 ARG A C 1
ATOM 1408 O O . ARG A 1 173 ? -9.676 -2.088 -26.352 1.00 56.62 173 ARG A O 1
ATOM 1415 N N . ASN A 1 174 ? -9.049 -2.923 -24.360 1.00 63.53 174 ASN A N 1
ATOM 1416 C CA . ASN A 1 174 ? -8.041 -3.854 -24.881 1.00 63.53 174 ASN A CA 1
ATOM 1417 C C . ASN A 1 174 ? -8.116 -5.227 -24.201 1.00 63.53 174 ASN A C 1
ATOM 1419 O O . ASN A 1 174 ? -8.652 -5.344 -23.100 1.00 63.53 174 ASN A O 1
ATOM 1423 N N . ASN A 1 175 ? -7.535 -6.251 -24.834 1.00 79.00 175 ASN A N 1
ATOM 1424 C CA . ASN A 1 175 ? -7.298 -7.540 -24.182 1.00 79.00 175 ASN A CA 1
ATOM 1425 C C . ASN A 1 175 ? -6.367 -7.356 -22.971 1.00 79.00 175 ASN A C 1
ATOM 1427 O O . ASN A 1 175 ? -5.400 -6.592 -23.050 1.00 79.00 175 ASN A O 1
ATOM 1431 N N . LEU A 1 176 ? -6.660 -8.067 -21.877 1.00 84.75 176 LEU A N 1
ATOM 1432 C CA . LEU A 1 176 ? -5.827 -8.103 -20.677 1.00 84.75 176 LEU A CA 1
ATOM 1433 C C . LEU A 1 176 ? -4.877 -9.303 -20.726 1.00 84.75 176 LEU A C 1
ATOM 1435 O O . LEU A 1 176 ? -5.303 -10.459 -20.709 1.00 84.75 176 LEU A O 1
ATOM 1439 N N . GLU A 1 177 ? -3.581 -9.022 -20.761 1.00 87.75 177 GLU A N 1
ATOM 1440 C CA . GLU A 1 177 ? -2.522 -10.013 -20.619 1.00 87.75 177 GLU A CA 1
ATOM 1441 C C . GLU A 1 177 ? -2.019 -10.087 -19.178 1.00 87.75 177 GLU A C 1
ATOM 1443 O O . GLU A 1 177 ? -2.088 -9.127 -18.410 1.00 87.75 177 GLU A O 1
ATOM 1448 N N . TYR A 1 178 ? -1.477 -11.245 -18.810 1.00 88.81 178 TYR A N 1
ATOM 1449 C CA . TYR A 1 178 ? -1.015 -11.532 -17.457 1.00 88.81 178 TYR A CA 1
ATOM 1450 C C . TYR A 1 178 ? 0.481 -11.812 -17.480 1.00 88.81 178 TYR A C 1
ATOM 1452 O O . TYR A 1 178 ? 0.934 -12.733 -18.161 1.00 88.81 178 TYR A O 1
ATOM 1460 N N . TYR A 1 179 ? 1.244 -11.041 -16.707 1.00 90.44 179 TYR A N 1
ATOM 1461 C CA . TYR A 1 179 ? 2.684 -11.208 -16.571 1.00 90.44 179 TYR A CA 1
ATOM 1462 C C . TYR A 1 179 ? 3.053 -11.494 -15.115 1.00 90.44 179 TYR A C 1
ATOM 1464 O O . TYR A 1 179 ? 2.935 -10.640 -14.235 1.00 90.44 179 TYR A O 1
ATOM 1472 N N . ASN A 1 180 ? 3.553 -12.701 -14.857 1.00 92.00 180 ASN A N 1
ATOM 1473 C CA . ASN A 1 180 ? 4.026 -13.083 -13.533 1.00 92.00 180 ASN A CA 1
ATOM 1474 C C . ASN A 1 180 ? 5.424 -12.498 -13.285 1.00 92.00 180 ASN A C 1
ATOM 1476 O O . ASN A 1 180 ? 6.371 -12.803 -14.015 1.00 92.00 180 ASN A O 1
ATOM 1480 N N . LEU A 1 181 ? 5.566 -11.709 -12.219 1.00 92.06 181 LEU A N 1
ATOM 1481 C CA . LEU A 1 181 ? 6.824 -11.071 -11.819 1.00 92.06 181 LEU A CA 1
ATOM 1482 C C . LEU A 1 181 ? 7.905 -12.064 -11.353 1.00 92.06 181 LEU A C 1
ATOM 1484 O O . LEU A 1 181 ? 9.073 -11.697 -11.261 1.00 92.06 181 LEU A O 1
ATOM 1488 N N . ARG A 1 182 ? 7.544 -13.328 -11.096 1.00 92.69 182 ARG A N 1
ATOM 1489 C CA . ARG A 1 182 ? 8.422 -14.419 -10.626 1.00 92.69 182 ARG A CA 1
ATOM 1490 C C . ARG A 1 182 ? 9.027 -14.195 -9.236 1.00 92.69 182 ARG A C 1
ATOM 1492 O O . ARG A 1 182 ? 10.018 -14.828 -8.881 1.00 92.69 182 ARG A O 1
ATOM 1499 N N . PHE A 1 183 ? 8.423 -13.321 -8.440 1.00 94.62 183 PHE A N 1
ATOM 1500 C CA . PHE A 1 183 ? 8.702 -13.152 -7.017 1.00 94.62 183 PHE A CA 1
ATOM 1501 C C . PHE A 1 183 ? 7.417 -12.763 -6.280 1.00 94.62 183 PHE A C 1
ATOM 1503 O O . PHE A 1 183 ? 6.487 -12.222 -6.885 1.00 94.62 183 PHE A O 1
ATOM 1510 N N . ASN A 1 184 ? 7.360 -13.064 -4.981 1.00 95.62 184 ASN A N 1
ATOM 1511 C CA . ASN A 1 184 ? 6.208 -12.744 -4.141 1.00 95.62 184 ASN A CA 1
ATOM 1512 C C . ASN A 1 184 ? 6.299 -11.327 -3.551 1.00 95.62 184 ASN A C 1
ATOM 1514 O O . ASN A 1 184 ? 7.357 -10.694 -3.563 1.00 95.62 184 ASN A O 1
ATOM 1518 N N . SER A 1 185 ? 5.178 -10.851 -3.019 1.00 94.00 185 SER A N 1
ATOM 1519 C CA . SER A 1 185 ? 5.019 -9.498 -2.464 1.00 94.00 185 SER A CA 1
ATOM 1520 C C . SER A 1 185 ? 5.665 -9.277 -1.085 1.00 94.00 185 SER A C 1
ATOM 1522 O O . SER A 1 185 ? 5.658 -8.160 -0.571 1.00 94.00 185 SER A O 1
ATOM 1524 N N . ASN A 1 186 ? 6.173 -10.322 -0.423 1.00 94.38 186 ASN A N 1
ATOM 1525 C CA . ASN A 1 186 ? 6.645 -10.213 0.960 1.00 94.38 186 ASN A CA 1
ATOM 1526 C C . ASN A 1 186 ? 7.864 -9.278 1.051 1.00 94.38 186 ASN A C 1
ATOM 1528 O O . ASN A 1 186 ? 8.770 -9.374 0.228 1.00 94.38 186 ASN A O 1
ATOM 1532 N N . TYR A 1 187 ? 7.955 -8.426 2.076 1.00 94.81 187 TYR A N 1
ATOM 1533 C CA . TYR A 1 187 ? 9.106 -7.538 2.279 1.00 94.81 187 TYR A CA 1
ATOM 1534 C C . TYR A 1 187 ? 10.458 -8.268 2.374 1.00 94.81 187 TYR A C 1
ATOM 1536 O O . TYR A 1 187 ? 11.449 -7.764 1.844 1.00 94.81 187 TYR A O 1
ATOM 1544 N N . THR A 1 188 ? 10.519 -9.481 2.933 1.00 93.94 188 THR A N 1
ATOM 1545 C CA . THR A 1 188 ? 11.734 -10.318 2.885 1.00 93.94 188 THR A CA 1
ATOM 1546 C C . THR A 1 188 ? 12.127 -10.640 1.440 1.00 93.94 188 THR A C 1
ATOM 1548 O O . THR A 1 188 ? 13.305 -10.665 1.095 1.00 93.94 188 THR A O 1
ATOM 1551 N N . THR A 1 189 ? 11.155 -10.799 0.546 1.00 95.75 189 THR A N 1
ATOM 1552 C CA . THR A 1 189 ? 11.418 -10.917 -0.888 1.00 95.75 189 THR A CA 1
ATOM 1553 C C . THR A 1 189 ? 11.675 -9.560 -1.524 1.00 95.75 189 THR A C 1
ATOM 1555 O O . THR A 1 189 ? 12.548 -9.469 -2.362 1.00 95.75 189 THR A O 1
ATOM 1558 N N . LEU A 1 190 ? 11.002 -8.467 -1.187 1.00 95.62 190 LEU A N 1
ATOM 1559 C CA . LEU A 1 190 ? 11.195 -7.205 -1.915 1.00 95.62 190 LEU A CA 1
ATOM 1560 C C . LEU A 1 190 ? 12.514 -6.502 -1.571 1.00 95.62 190 LEU A C 1
ATOM 1562 O O . LEU A 1 190 ? 13.157 -5.917 -2.439 1.00 95.62 190 LEU A O 1
ATOM 1566 N N . ILE A 1 191 ? 12.944 -6.585 -0.319 1.00 93.62 191 ILE A N 1
ATOM 1567 C CA . ILE A 1 191 ? 14.109 -5.848 0.186 1.00 93.62 191 ILE A CA 1
ATOM 1568 C C . ILE A 1 191 ? 15.038 -6.708 1.049 1.00 93.62 191 ILE A C 1
ATOM 1570 O O . ILE A 1 191 ? 16.150 -6.273 1.349 1.00 93.62 191 ILE A O 1
ATOM 1574 N N . GLY A 1 192 ? 14.657 -7.945 1.387 1.00 91.19 192 GLY A N 1
ATOM 1575 C CA . GLY A 1 192 ? 15.519 -8.865 2.132 1.00 91.19 192 GLY A CA 1
ATOM 1576 C C . GLY A 1 192 ? 15.940 -8.285 3.468 1.00 91.19 192 GLY A C 1
ATOM 1577 O O . GLY A 1 192 ? 15.153 -7.628 4.149 1.00 91.19 192 GLY A O 1
ATOM 1578 N N . ASP A 1 193 ? 17.211 -8.489 3.806 1.00 90.12 193 ASP A N 1
ATOM 1579 C CA . ASP A 1 193 ? 17.761 -7.970 5.047 1.00 90.12 193 ASP A CA 1
ATOM 1580 C C . ASP A 1 193 ? 18.273 -6.526 4.971 1.00 90.12 193 ASP A C 1
ATOM 1582 O O . ASP A 1 193 ? 18.817 -6.003 5.951 1.00 90.12 193 ASP A O 1
ATOM 1586 N N . SER A 1 194 ? 18.090 -5.862 3.831 1.00 91.75 194 SER A N 1
ATOM 1587 C CA . SER A 1 194 ? 18.587 -4.505 3.639 1.00 91.75 194 SER A CA 1
ATOM 1588 C C . SER A 1 194 ? 17.859 -3.485 4.525 1.00 91.75 194 SER A C 1
ATOM 1590 O O . SER A 1 194 ? 16.735 -3.692 4.986 1.00 91.75 194 SER A O 1
ATOM 1592 N N . ASN A 1 195 ? 18.523 -2.353 4.773 1.00 95.81 195 ASN A N 1
ATOM 1593 C CA . ASN A 1 195 ? 17.934 -1.197 5.446 1.00 95.81 195 ASN A CA 1
ATOM 1594 C C . ASN A 1 195 ? 17.944 0.027 4.515 1.00 95.81 195 ASN A C 1
ATOM 1596 O O . ASN A 1 195 ? 18.704 0.968 4.752 1.00 95.81 195 ASN A O 1
ATOM 1600 N N . PRO A 1 196 ? 17.192 -0.006 3.400 1.00 95.75 196 PRO A N 1
ATOM 1601 C CA . PRO A 1 196 ? 17.254 1.043 2.398 1.00 95.75 196 PRO A CA 1
ATOM 1602 C C . PRO A 1 196 ? 16.760 2.372 2.962 1.00 95.75 196 PRO A C 1
ATOM 1604 O O . PRO A 1 196 ? 15.861 2.422 3.808 1.00 95.75 196 PRO A O 1
ATOM 1607 N N . THR A 1 197 ? 17.322 3.451 2.425 1.00 97.25 197 THR A N 1
ATOM 1608 C CA . THR A 1 197 ? 16.805 4.796 2.642 1.00 97.25 197 THR A CA 1
ATOM 1609 C C . THR A 1 197 ? 15.440 4.949 1.979 1.00 97.25 197 THR A C 1
ATOM 1611 O O . THR A 1 197 ? 15.193 4.504 0.847 1.00 97.25 197 THR A O 1
ATOM 1614 N N . ILE A 1 198 ? 14.553 5.608 2.712 1.00 97.88 198 ILE A N 1
ATOM 1615 C CA . ILE A 1 198 ? 13.204 5.963 2.313 1.00 97.88 198 ILE A CA 1
ATOM 1616 C C . ILE A 1 198 ? 13.126 7.486 2.315 1.00 97.88 198 ILE A C 1
ATOM 1618 O O . ILE A 1 198 ? 13.152 8.137 3.362 1.00 97.88 198 ILE A O 1
ATOM 1622 N N . THR A 1 199 ? 13.058 8.040 1.111 1.00 97.88 199 THR A N 1
ATOM 1623 C CA . THR A 1 199 ? 12.884 9.468 0.851 1.00 97.88 199 THR A CA 1
ATOM 1624 C C . THR A 1 199 ? 11.743 9.644 -0.140 1.00 97.88 199 THR A C 1
ATOM 1626 O O . THR A 1 199 ? 11.489 8.760 -0.967 1.00 97.88 199 THR A O 1
ATOM 1629 N N . TRP A 1 200 ? 11.063 10.786 -0.089 1.00 97.38 200 TRP A N 1
ATOM 1630 C CA . TRP A 1 200 ? 9.971 11.061 -1.016 1.00 97.38 200 TRP A CA 1
ATOM 1631 C C . TRP A 1 200 ? 10.430 11.092 -2.482 1.00 97.38 200 TRP A C 1
ATOM 1633 O O . TRP A 1 200 ? 9.787 10.436 -3.302 1.00 97.38 200 TRP A O 1
ATOM 1643 N N . PRO A 1 201 ? 11.570 11.725 -2.840 1.00 95.88 201 PRO A N 1
ATOM 1644 C CA . PRO A 1 201 ? 12.108 11.619 -4.197 1.00 95.88 201 PRO A CA 1
ATOM 1645 C C . PRO A 1 201 ? 12.352 10.168 -4.634 1.00 95.88 201 PRO A C 1
ATOM 1647 O O . PRO A 1 201 ? 12.038 9.809 -5.765 1.00 95.88 201 PRO A O 1
ATOM 1650 N N . GLY A 1 202 ? 12.835 9.305 -3.731 1.00 96.44 202 GLY A N 1
ATOM 1651 C CA . GLY A 1 202 ? 13.017 7.880 -4.017 1.00 96.44 202 GLY A CA 1
ATOM 1652 C C . GLY A 1 202 ? 11.701 7.121 -4.232 1.00 96.44 202 GLY A C 1
ATOM 1653 O O . GLY A 1 202 ? 11.662 6.176 -5.016 1.00 96.44 202 GLY A O 1
ATOM 1654 N N . ILE A 1 203 ? 10.611 7.532 -3.576 1.00 97.62 203 ILE A N 1
ATOM 1655 C CA . ILE A 1 203 ? 9.262 6.997 -3.827 1.00 97.62 203 ILE A CA 1
ATOM 1656 C C . ILE A 1 203 ? 8.735 7.466 -5.187 1.00 97.62 203 ILE A C 1
ATOM 1658 O O . ILE A 1 203 ? 8.190 6.660 -5.938 1.00 97.62 203 ILE A O 1
ATOM 1662 N N . VAL A 1 204 ? 8.915 8.744 -5.537 1.00 95.94 204 VAL A N 1
ATOM 1663 C CA . VAL A 1 204 ? 8.501 9.252 -6.854 1.00 95.94 204 VAL A CA 1
ATOM 1664 C C . VAL A 1 204 ? 9.265 8.544 -7.974 1.00 95.94 204 VAL A C 1
ATOM 1666 O O . VAL A 1 204 ? 8.659 8.118 -8.959 1.00 95.94 204 VAL A O 1
ATOM 1669 N N . GL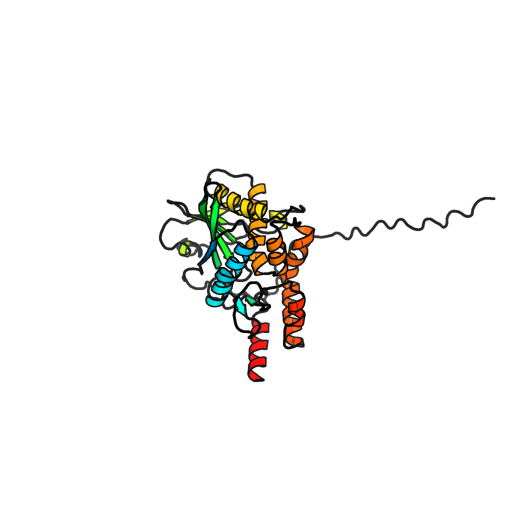N A 1 205 ? 10.570 8.330 -7.789 1.00 95.00 205 GLN A N 1
ATOM 1670 C CA . GLN A 1 205 ? 11.374 7.534 -8.713 1.00 9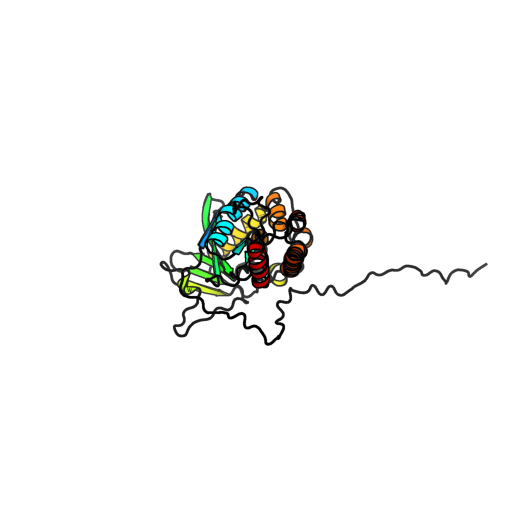5.00 205 GLN A CA 1
ATOM 1671 C C . GLN A 1 205 ? 10.853 6.098 -8.824 1.00 95.00 205 GLN A C 1
ATOM 1673 O O . GLN A 1 205 ? 10.719 5.593 -9.932 1.00 95.00 205 GLN A O 1
ATOM 1678 N N . ALA A 1 206 ? 10.480 5.461 -7.711 1.00 96.69 206 ALA A N 1
ATOM 1679 C CA . ALA A 1 206 ? 9.931 4.107 -7.730 1.00 96.69 206 ALA A CA 1
ATOM 1680 C C . ALA A 1 206 ? 8.663 3.990 -8.595 1.00 96.69 206 ALA A C 1
ATOM 1682 O O . ALA A 1 206 ? 8.524 3.027 -9.346 1.00 96.69 206 ALA A O 1
ATOM 1683 N N . PHE A 1 207 ? 7.758 4.974 -8.551 1.00 96.00 207 PHE A N 1
ATOM 1684 C CA . PHE A 1 207 ? 6.601 5.003 -9.455 1.00 96.00 207 PHE A CA 1
ATOM 1685 C C . PHE A 1 207 ? 7.016 5.101 -10.928 1.00 96.00 207 PHE A C 1
ATOM 1687 O O . PHE A 1 207 ? 6.477 4.378 -11.768 1.00 96.00 207 PHE A O 1
ATOM 1694 N N . ASN A 1 208 ? 7.992 5.956 -11.240 1.00 93.31 208 ASN A N 1
ATOM 1695 C CA . ASN A 1 208 ? 8.545 6.067 -12.589 1.00 93.31 208 ASN A CA 1
ATOM 1696 C C . ASN A 1 208 ? 9.220 4.766 -13.049 1.00 93.31 208 ASN A C 1
ATOM 1698 O O . ASN A 1 208 ? 9.031 4.356 -14.195 1.00 93.31 208 ASN A O 1
ATOM 1702 N N . ASP A 1 209 ? 9.944 4.079 -12.165 1.00 92.69 209 ASP A N 1
ATOM 1703 C CA . ASP A 1 209 ? 10.587 2.797 -12.459 1.00 92.69 209 ASP A CA 1
ATOM 1704 C C . ASP A 1 209 ? 9.557 1.721 -12.826 1.00 92.69 209 ASP A C 1
ATOM 1706 O O . ASP A 1 209 ? 9.763 0.999 -13.803 1.00 92.69 209 ASP A O 1
ATOM 1710 N N . LEU A 1 210 ? 8.419 1.649 -12.117 1.00 93.19 210 LEU A N 1
ATOM 1711 C CA . LEU A 1 210 ? 7.336 0.717 -12.462 1.00 93.19 210 LEU A CA 1
ATOM 1712 C C . LEU A 1 210 ? 6.742 1.014 -13.839 1.00 93.19 210 LEU A C 1
ATOM 1714 O O . LEU A 1 210 ? 6.592 0.107 -14.656 1.00 93.19 210 LEU A O 1
ATOM 1718 N N . VAL A 1 211 ? 6.439 2.281 -14.121 1.00 91.50 211 VAL A N 1
ATOM 1719 C CA . VAL A 1 211 ? 5.888 2.693 -15.418 1.00 91.50 211 VAL A CA 1
ATOM 1720 C C . VAL A 1 211 ? 6.868 2.391 -16.557 1.00 91.50 211 VAL A C 1
ATOM 1722 O O . VAL A 1 211 ? 6.476 1.877 -17.605 1.00 91.50 211 VAL A O 1
ATOM 1725 N N . ASN A 1 212 ? 8.153 2.693 -16.363 1.00 89.50 212 ASN A N 1
ATOM 1726 C CA . ASN A 1 212 ? 9.188 2.480 -17.373 1.00 89.50 212 ASN A CA 1
ATOM 1727 C C . ASN A 1 212 ? 9.470 0.993 -17.612 1.00 89.50 212 ASN A C 1
ATOM 1729 O O . ASN A 1 212 ? 9.725 0.603 -18.753 1.00 89.50 212 ASN A O 1
ATOM 1733 N N . TYR A 1 213 ? 9.408 0.172 -16.562 1.00 88.81 213 TYR A N 1
ATOM 1734 C CA . TYR A 1 213 ? 9.480 -1.282 -16.674 1.00 88.81 213 TYR A CA 1
ATOM 1735 C C . TYR A 1 213 ? 8.328 -1.824 -17.515 1.00 88.81 213 TYR A C 1
ATOM 1737 O O . TYR A 1 213 ? 8.547 -2.559 -18.474 1.00 88.81 213 TYR A O 1
ATOM 1745 N N . ALA A 1 214 ? 7.109 -1.387 -17.209 1.00 86.06 214 ALA A N 1
ATOM 1746 C CA . ALA A 1 214 ? 5.909 -1.902 -17.844 1.00 86.06 214 ALA A CA 1
ATOM 1747 C C . ALA A 1 214 ? 5.777 -1.518 -19.327 1.00 86.06 214 ALA A C 1
ATOM 1749 O O . ALA A 1 214 ? 5.253 -2.293 -20.125 1.00 86.06 214 ALA A O 1
ATOM 1750 N N . ASN A 1 215 ? 6.311 -0.353 -19.707 1.00 80.38 215 ASN A N 1
ATOM 1751 C CA . ASN A 1 215 ? 6.382 0.112 -21.095 1.00 80.38 215 ASN A CA 1
ATOM 1752 C C . ASN A 1 215 ? 7.416 -0.663 -21.948 1.00 80.38 215 ASN A C 1
ATOM 1754 O O . ASN A 1 215 ? 7.608 -0.374 -23.127 1.00 80.38 215 ASN A O 1
ATOM 1758 N N . ARG A 1 216 ? 8.135 -1.637 -21.374 1.00 75.12 216 ARG A N 1
ATOM 1759 C CA . ARG A 1 216 ? 9.128 -2.453 -22.087 1.00 75.12 216 ARG A CA 1
ATOM 1760 C C . ARG A 1 216 ? 8.852 -3.950 -21.885 1.00 75.12 216 ARG A C 1
ATOM 1762 O O . ARG A 1 216 ? 9.665 -4.627 -21.264 1.00 75.12 216 ARG A O 1
ATOM 1769 N N . PRO A 1 217 ? 7.762 -4.501 -22.451 1.00 59.62 217 PRO A N 1
ATOM 1770 C CA . PRO A 1 217 ? 7.311 -5.873 -22.174 1.00 59.62 217 PRO A CA 1
ATOM 1771 C C . PRO A 1 217 ? 8.333 -6.974 -22.527 1.00 59.62 217 PRO A C 1
ATOM 1773 O O . PRO A 1 217 ? 8.319 -8.040 -21.923 1.00 59.62 217 PRO A O 1
ATOM 1776 N N . ASN A 1 218 ? 9.271 -6.710 -23.447 1.00 64.12 218 ASN A N 1
ATOM 1777 C CA . ASN A 1 218 ? 10.345 -7.648 -23.821 1.00 64.12 218 ASN A CA 1
ATOM 1778 C C . ASN A 1 218 ? 11.649 -7.456 -23.025 1.00 64.12 218 ASN A C 1
ATOM 1780 O O . ASN A 1 218 ? 12.626 -8.176 -23.234 1.00 64.12 218 ASN A O 1
ATOM 1784 N N . TYR A 1 219 ? 11.702 -6.462 -22.139 1.00 63.28 219 TYR A N 1
ATOM 1785 C CA . TYR A 1 219 ? 12.866 -6.171 -21.317 1.00 63.28 219 TYR A CA 1
ATOM 1786 C C . TYR A 1 219 ? 12.656 -6.775 -19.932 1.00 63.28 219 TYR A C 1
ATOM 1788 O O . TYR A 1 219 ? 11.799 -6.337 -19.174 1.00 63.28 219 TYR A O 1
ATOM 1796 N N . GLN A 1 220 ? 13.484 -7.752 -19.561 1.00 61.47 220 GLN A N 1
ATOM 1797 C CA . GLN A 1 220 ? 13.391 -8.389 -18.242 1.00 61.47 220 GLN A CA 1
ATOM 1798 C C . GLN A 1 220 ? 13.757 -7.450 -17.079 1.00 61.47 220 GLN A C 1
ATOM 1800 O O . GLN A 1 220 ? 13.581 -7.823 -15.918 1.00 61.47 220 GLN A O 1
ATOM 1805 N N . GLY A 1 221 ? 14.198 -6.219 -17.369 1.00 67.31 221 GLY A N 1
ATOM 1806 C CA . GLY A 1 221 ? 14.513 -5.225 -16.354 1.00 67.31 221 GLY A CA 1
ATOM 1807 C C . GLY A 1 221 ? 15.665 -5.637 -15.453 1.00 67.31 221 GLY A C 1
ATOM 1808 O O . GLY A 1 221 ? 16.218 -6.731 -15.540 1.00 67.31 221 GLY A O 1
ATOM 1809 N N . ASN A 1 222 ? 16.004 -4.753 -14.525 1.00 81.44 222 ASN A N 1
ATOM 1810 C CA . ASN A 1 222 ? 16.709 -5.180 -13.332 1.00 81.44 222 ASN A CA 1
ATOM 1811 C C . ASN A 1 222 ? 15.657 -5.539 -12.276 1.00 81.44 222 ASN A C 1
ATOM 1813 O O . ASN A 1 222 ? 15.044 -4.655 -11.678 1.00 81.44 222 ASN A O 1
ATOM 1817 N N . ILE A 1 223 ? 15.449 -6.838 -12.045 1.00 86.25 223 ILE A N 1
ATOM 1818 C CA . ILE A 1 223 ? 14.463 -7.352 -11.082 1.00 86.25 223 ILE A CA 1
ATOM 1819 C C . ILE A 1 223 ? 14.651 -6.753 -9.676 1.00 86.25 223 ILE A C 1
ATOM 1821 O O . ILE A 1 223 ? 13.677 -6.540 -8.958 1.00 86.25 223 ILE A O 1
ATOM 1825 N N . ALA A 1 224 ? 15.890 -6.427 -9.286 1.00 89.38 224 ALA A N 1
ATOM 1826 C CA . ALA A 1 224 ? 16.182 -5.818 -7.992 1.00 89.38 224 ALA A CA 1
ATOM 1827 C C . ALA A 1 224 ? 15.652 -4.378 -7.898 1.00 89.38 224 ALA A C 1
ATOM 1829 O O . ALA A 1 224 ? 15.151 -3.981 -6.847 1.00 89.38 224 ALA A O 1
ATOM 1830 N N . VAL A 1 225 ? 15.698 -3.621 -9.002 1.00 91.06 225 VAL A N 1
ATOM 1831 C CA . VAL A 1 225 ? 15.116 -2.270 -9.076 1.00 91.06 225 VAL A CA 1
ATOM 1832 C C . VAL A 1 225 ? 13.604 -2.349 -8.887 1.00 91.06 225 VAL A C 1
ATOM 1834 O O . VAL A 1 225 ? 13.060 -1.626 -8.060 1.00 91.06 225 VAL A O 1
ATOM 1837 N N . ILE A 1 226 ? 12.934 -3.289 -9.559 1.00 93.75 226 ILE A N 1
ATOM 1838 C CA . ILE A 1 226 ? 11.475 -3.451 -9.453 1.00 93.75 226 ILE A CA 1
ATOM 1839 C C . ILE A 1 226 ? 11.050 -3.913 -8.064 1.00 93.75 226 ILE A C 1
ATOM 1841 O O . ILE A 1 226 ? 10.100 -3.369 -7.508 1.00 93.75 226 ILE A O 1
ATOM 1845 N N . ARG A 1 227 ? 11.782 -4.849 -7.453 1.00 95.69 227 ARG A N 1
ATOM 1846 C CA . ARG A 1 227 ? 11.550 -5.264 -6.061 1.00 95.69 227 ARG A CA 1
ATOM 1847 C C . ARG A 1 227 ? 11.648 -4.072 -5.098 1.00 95.69 227 ARG A C 1
ATOM 1849 O O . ARG A 1 227 ? 10.734 -3.838 -4.308 1.00 95.69 227 ARG A O 1
ATOM 1856 N N . GLY A 1 228 ? 12.706 -3.266 -5.220 1.00 96.12 228 GLY A N 1
ATOM 1857 C CA . GLY A 1 228 ? 12.893 -2.061 -4.409 1.00 96.12 228 GLY A CA 1
ATOM 1858 C C . GLY A 1 228 ? 11.876 -0.948 -4.696 1.00 96.12 228 GLY A C 1
ATOM 1859 O O . GLY A 1 228 ? 11.517 -0.199 -3.784 1.00 96.12 228 GLY A O 1
ATOM 1860 N N . ALA A 1 229 ? 11.403 -0.831 -5.938 1.00 96.94 229 ALA A N 1
ATOM 1861 C CA . ALA A 1 229 ? 10.365 0.117 -6.324 1.00 96.94 229 ALA A CA 1
ATOM 1862 C C . ALA A 1 229 ? 9.004 -0.285 -5.740 1.00 96.94 229 ALA A C 1
ATOM 1864 O O . ALA A 1 229 ? 8.350 0.530 -5.091 1.00 96.94 229 ALA A O 1
ATOM 1865 N N . LEU A 1 230 ? 8.619 -1.559 -5.870 1.00 98.12 230 LEU A N 1
ATOM 1866 C CA . LEU A 1 230 ? 7.377 -2.094 -5.309 1.00 98.12 230 LEU A CA 1
ATOM 1867 C C . LEU A 1 230 ? 7.326 -1.926 -3.789 1.00 98.12 230 LEU A C 1
ATOM 1869 O O . LEU A 1 230 ? 6.311 -1.466 -3.278 1.00 98.12 230 LEU A O 1
ATOM 1873 N N . ALA A 1 231 ? 8.424 -2.177 -3.068 1.00 98.00 231 ALA A N 1
ATOM 1874 C CA . ALA A 1 231 ? 8.470 -1.942 -1.621 1.00 98.00 231 ALA A CA 1
ATOM 1875 C C . ALA A 1 231 ? 8.136 -0.486 -1.243 1.00 98.00 231 ALA A C 1
ATOM 1877 O O . ALA A 1 231 ? 7.378 -0.246 -0.303 1.00 98.00 231 ALA A O 1
ATOM 1878 N N . ARG A 1 232 ? 8.670 0.490 -1.993 1.00 98.25 232 ARG A N 1
ATOM 1879 C CA . ARG A 1 232 ? 8.415 1.926 -1.779 1.00 98.25 232 ARG A CA 1
ATOM 1880 C C . ARG A 1 232 ? 6.998 2.332 -2.168 1.00 98.25 232 ARG A C 1
ATOM 1882 O O . ARG A 1 232 ? 6.378 3.118 -1.457 1.00 98.25 232 ARG A O 1
ATOM 1889 N N . VAL A 1 233 ? 6.477 1.783 -3.262 1.00 98.31 233 VAL A N 1
ATOM 1890 C CA . VAL A 1 233 ? 5.105 2.033 -3.717 1.00 98.31 233 VAL A CA 1
ATOM 1891 C C . VAL A 1 233 ? 4.089 1.476 -2.721 1.00 98.31 233 VAL A C 1
ATOM 1893 O O . VAL A 1 233 ? 3.161 2.194 -2.353 1.00 98.31 233 VAL A O 1
ATOM 1896 N N . ILE A 1 234 ? 4.289 0.253 -2.216 1.00 98.38 234 ILE A N 1
ATOM 1897 C CA . ILE A 1 234 ? 3.448 -0.345 -1.166 1.00 98.38 234 ILE A CA 1
ATOM 1898 C C . ILE A 1 234 ? 3.480 0.528 0.094 1.00 98.38 234 ILE A C 1
ATOM 1900 O O . ILE A 1 234 ? 2.427 0.860 0.639 1.00 98.38 234 ILE A O 1
ATOM 1904 N N . LEU A 1 235 ? 4.670 0.984 0.504 1.00 97.62 235 LEU A N 1
ATOM 1905 C CA . LEU A 1 235 ? 4.833 1.860 1.665 1.00 97.62 235 LEU A CA 1
ATOM 1906 C C . LEU A 1 235 ? 4.063 3.185 1.511 1.00 97.62 235 LEU A C 1
ATOM 1908 O O . LEU A 1 235 ? 3.396 3.642 2.437 1.00 97.62 235 LEU A O 1
ATOM 1912 N N . ALA A 1 236 ? 4.121 3.794 0.325 1.00 97.50 236 ALA A N 1
ATOM 1913 C CA . ALA A 1 236 ? 3.448 5.057 0.026 1.00 97.50 236 ALA A CA 1
ATOM 1914 C C . ALA A 1 236 ? 1.931 4.925 -0.182 1.00 97.50 236 ALA A C 1
ATOM 1916 O O . ALA A 1 236 ? 1.235 5.944 -0.192 1.00 97.50 236 ALA A O 1
ATOM 1917 N N . THR A 1 237 ? 1.408 3.708 -0.340 1.00 96.81 237 THR A N 1
ATOM 1918 C CA . THR A 1 237 ? -0.009 3.442 -0.624 1.00 96.81 237 THR A CA 1
ATOM 1919 C C . THR A 1 237 ? -0.655 2.624 0.491 1.00 96.81 237 THR A C 1
ATOM 1921 O O . THR A 1 237 ? -1.229 3.205 1.406 1.00 96.81 237 THR A O 1
ATOM 1924 N N . ALA A 1 238 ? -0.548 1.296 0.457 1.00 95.88 238 ALA A N 1
ATOM 1925 C CA . ALA A 1 238 ? -1.189 0.414 1.428 1.00 95.88 238 ALA A CA 1
ATOM 1926 C C . ALA A 1 238 ? -0.765 0.722 2.870 1.00 95.88 238 ALA A C 1
ATOM 1928 O O . ALA A 1 238 ? -1.620 0.865 3.742 1.00 95.88 238 ALA A O 1
ATOM 1929 N N . GLU A 1 239 ? 0.533 0.887 3.136 1.00 96.38 239 GLU A N 1
ATOM 1930 C CA . GLU A 1 239 ? 0.992 1.088 4.517 1.00 96.38 239 GLU A CA 1
ATOM 1931 C C . GLU A 1 239 ? 0.650 2.479 5.056 1.00 96.38 239 GLU A C 1
ATOM 1933 O O . GLU A 1 239 ? 0.333 2.619 6.233 1.00 96.38 239 GLU A O 1
ATOM 1938 N N . SER A 1 240 ? 0.636 3.510 4.210 1.00 94.19 240 SER A N 1
ATOM 1939 C CA . SER A 1 240 ? 0.218 4.863 4.605 1.00 94.19 240 SER A CA 1
ATOM 1940 C C . SER A 1 240 ? -1.306 4.996 4.790 1.00 94.19 240 SER A C 1
ATOM 1942 O O . SER A 1 240 ? -1.774 5.889 5.508 1.00 94.19 240 SER A O 1
ATOM 1944 N N . ILE A 1 241 ? -2.079 4.093 4.172 1.00 91.81 241 ILE A N 1
ATOM 1945 C CA . ILE A 1 241 ? -3.507 3.881 4.440 1.00 91.81 241 ILE A CA 1
ATOM 1946 C C . ILE A 1 241 ? -3.693 3.153 5.773 1.00 91.81 241 ILE A C 1
ATOM 1948 O O . ILE A 1 241 ? -4.539 3.554 6.564 1.00 91.81 241 ILE A O 1
ATOM 1952 N N . ARG A 1 242 ? -2.912 2.105 6.055 1.00 92.19 242 ARG A N 1
ATOM 1953 C CA . ARG A 1 242 ? -3.042 1.323 7.295 1.00 92.19 242 ARG A CA 1
ATOM 1954 C C . ARG A 1 242 ? -2.540 2.070 8.524 1.00 92.19 242 ARG A C 1
ATOM 1956 O O . ARG A 1 242 ? -3.157 1.955 9.580 1.00 92.19 242 ARG A O 1
ATOM 1963 N N . PHE A 1 243 ? -1.462 2.842 8.398 1.00 91.69 243 PHE A N 1
ATOM 1964 C CA . PHE A 1 243 ? -0.729 3.419 9.524 1.00 91.69 243 PHE A CA 1
ATOM 1965 C C . PHE A 1 243 ? -0.518 4.924 9.376 1.00 91.69 243 PHE A C 1
ATOM 1967 O O . PHE A 1 243 ? 0.078 5.411 8.410 1.00 91.69 243 PHE A O 1
ATOM 1974 N N . ARG A 1 244 ? -0.943 5.677 10.398 1.00 88.88 244 ARG A N 1
ATOM 1975 C CA . ARG A 1 244 ? -0.709 7.128 10.451 1.00 88.88 244 ARG A CA 1
ATOM 1976 C C . ARG A 1 244 ? 0.773 7.436 10.615 1.00 88.88 244 ARG A C 1
ATOM 1978 O O . ARG A 1 244 ? 1.263 8.359 9.978 1.00 88.88 244 ARG A O 1
ATOM 1985 N N . GLU A 1 245 ? 1.486 6.645 11.412 1.00 90.44 245 GLU A N 1
ATOM 1986 C CA . GLU A 1 245 ? 2.924 6.812 11.634 1.00 90.44 245 GLU A CA 1
ATOM 1987 C C . GLU A 1 245 ? 3.720 6.714 10.325 1.00 90.44 245 GLU A C 1
ATOM 1989 O O . GLU A 1 245 ? 4.504 7.609 10.009 1.00 90.44 245 GLU A O 1
ATOM 1994 N N . VAL A 1 246 ? 3.447 5.687 9.510 1.00 94.00 246 VAL A N 1
ATOM 1995 C CA . VAL A 1 246 ? 4.074 5.519 8.190 1.00 94.00 246 VAL A CA 1
ATOM 1996 C C . VAL A 1 246 ? 3.810 6.749 7.323 1.00 94.00 246 VAL A C 1
ATOM 1998 O O . VAL A 1 246 ? 4.746 7.346 6.791 1.00 94.00 246 VAL A O 1
ATOM 2001 N N . ARG A 1 247 ? 2.546 7.179 7.226 1.00 92.38 247 ARG A N 1
ATOM 2002 C CA . ARG A 1 247 ? 2.161 8.380 6.473 1.00 92.38 247 ARG A CA 1
ATOM 2003 C C . ARG A 1 247 ? 2.881 9.635 6.972 1.00 92.38 247 ARG A C 1
ATOM 2005 O O . ARG A 1 247 ? 3.387 10.406 6.160 1.00 92.38 247 ARG A O 1
ATOM 2012 N N . ASN A 1 248 ? 2.945 9.841 8.284 1.00 91.62 248 ASN A N 1
ATOM 2013 C CA . ASN A 1 248 ? 3.560 11.016 8.895 1.00 91.62 248 ASN A CA 1
ATOM 2014 C C . ASN A 1 248 ? 5.063 11.066 8.609 1.00 91.62 248 ASN A C 1
ATOM 2016 O O . ASN A 1 248 ? 5.558 12.115 8.190 1.00 91.62 248 ASN A O 1
ATOM 2020 N N . ASN A 1 249 ? 5.760 9.936 8.746 1.00 94.75 249 ASN A N 1
ATOM 2021 C CA . ASN A 1 249 ? 7.176 9.821 8.401 1.00 94.75 249 ASN A CA 1
ATOM 2022 C C . ASN A 1 249 ? 7.386 10.133 6.912 1.00 94.75 249 ASN A C 1
ATOM 2024 O O . ASN A 1 249 ? 8.182 11.000 6.551 1.00 94.75 249 ASN A O 1
ATOM 2028 N N . LEU A 1 250 ? 6.593 9.528 6.023 1.00 95.75 250 LEU A N 1
ATOM 2029 C CA . LEU A 1 250 ? 6.696 9.803 4.590 1.00 95.75 250 LEU A CA 1
ATOM 2030 C C . LEU A 1 250 ? 6.375 11.261 4.221 1.00 95.75 250 LEU A C 1
ATOM 2032 O O . LEU A 1 250 ? 7.028 11.806 3.333 1.00 95.75 250 LEU A O 1
ATOM 2036 N N . SER A 1 251 ? 5.445 11.921 4.916 1.00 94.00 251 SER A N 1
ATOM 2037 C CA . SER A 1 251 ? 5.085 13.335 4.692 1.00 94.00 251 SER A CA 1
ATOM 2038 C C . SER A 1 251 ? 6.214 14.326 5.021 1.00 94.00 251 SER A C 1
ATOM 2040 O O . SER A 1 251 ? 6.184 15.492 4.625 1.00 94.00 251 SER A O 1
ATOM 2042 N N . GLN A 1 252 ? 7.215 13.866 5.773 1.00 94.69 252 GLN A N 1
ATOM 2043 C CA . GLN A 1 252 ? 8.422 14.617 6.122 1.00 94.69 252 GLN A CA 1
ATOM 2044 C C . GLN A 1 252 ? 9.621 14.193 5.263 1.00 94.69 252 GLN A C 1
ATOM 2046 O O . GLN A 1 252 ? 10.649 14.871 5.233 1.00 94.69 252 GLN A O 1
ATOM 2051 N N . SER A 1 253 ? 9.483 13.103 4.504 1.00 95.56 253 SER A N 1
ATOM 2052 C CA . SER A 1 253 ? 10.591 12.459 3.799 1.00 95.56 253 SER A CA 1
ATOM 2053 C C . SER A 1 253 ? 11.084 13.198 2.545 1.00 95.56 253 SER A C 1
ATOM 2055 O O . SER A 1 253 ? 12.003 12.735 1.871 1.00 95.56 253 SER A O 1
ATOM 2057 N N . ASN A 1 254 ? 10.505 14.364 2.233 1.00 94.56 254 ASN A N 1
ATOM 2058 C CA . ASN A 1 254 ? 11.118 15.332 1.320 1.00 94.56 254 ASN A CA 1
ATOM 2059 C C . ASN A 1 254 ? 12.418 15.915 1.899 1.00 94.56 254 ASN A C 1
ATOM 2061 O O . ASN A 1 254 ? 13.359 16.131 1.146 1.00 94.56 254 ASN A O 1
ATOM 2065 N N . ASN A 1 255 ? 12.461 16.154 3.216 1.00 93.94 255 ASN A N 1
ATOM 2066 C CA . ASN A 1 255 ? 13.563 16.851 3.895 1.00 93.94 255 ASN A CA 1
ATOM 2067 C C . ASN A 1 255 ? 14.265 15.982 4.951 1.00 93.94 255 ASN A C 1
ATOM 2069 O O . ASN A 1 255 ? 15.296 16.373 5.492 1.00 93.94 255 ASN A O 1
ATOM 2073 N N . THR A 1 256 ? 13.710 14.811 5.259 1.00 95.25 256 THR A N 1
ATOM 2074 C CA . THR A 1 256 ? 14.237 13.883 6.261 1.00 95.25 256 THR A CA 1
ATOM 2075 C C . THR A 1 256 ? 14.458 12.518 5.627 1.00 95.25 256 THR A C 1
ATOM 2077 O O . THR A 1 256 ? 13.617 12.020 4.884 1.00 95.25 256 THR A O 1
ATOM 2080 N N . THR A 1 257 ? 15.598 11.895 5.916 1.00 94.94 257 THR A N 1
ATOM 2081 C CA . THR A 1 257 ? 15.853 10.520 5.478 1.00 94.94 257 THR A CA 1
ATOM 2082 C C . THR A 1 257 ? 15.384 9.559 6.553 1.00 94.94 257 THR A C 1
ATOM 2084 O O . THR A 1 257 ? 15.850 9.627 7.688 1.00 94.94 257 THR A O 1
ATOM 2087 N N . PHE A 1 258 ? 14.495 8.648 6.176 1.00 97.81 258 PHE A N 1
ATOM 2088 C CA . PHE A 1 258 ? 14.090 7.528 7.014 1.00 97.81 258 PHE A CA 1
ATOM 2089 C C . PHE A 1 258 ? 14.723 6.239 6.496 1.00 97.81 258 PHE A C 1
ATOM 2091 O O . PHE A 1 258 ? 15.179 6.164 5.354 1.00 97.81 258 PHE A O 1
ATOM 2098 N N . TYR A 1 259 ? 14.734 5.209 7.329 1.00 97.62 259 TYR A N 1
ATOM 2099 C CA . TYR A 1 259 ? 15.294 3.903 7.014 1.00 97.62 259 TYR A CA 1
ATOM 2100 C C . TYR A 1 259 ? 14.254 2.821 7.277 1.00 97.62 259 TYR A C 1
ATOM 2102 O O . TYR A 1 259 ? 13.568 2.849 8.298 1.00 97.62 259 TYR A O 1
ATOM 2110 N N . TRP A 1 260 ? 14.145 1.857 6.361 1.00 96.12 260 TRP A N 1
ATOM 2111 C CA . TRP A 1 260 ? 13.165 0.766 6.430 1.00 96.12 260 TRP A CA 1
ATOM 2112 C C . TRP A 1 260 ? 13.073 0.098 7.814 1.00 96.12 260 TRP A C 1
ATOM 2114 O O . TRP A 1 260 ? 12.018 0.105 8.449 1.00 96.12 260 TRP A O 1
ATOM 2124 N N . ARG A 1 261 ? 14.187 -0.456 8.300 1.00 94.75 261 ARG A N 1
ATOM 2125 C CA . ARG A 1 261 ? 14.247 -1.222 9.552 1.00 94.75 261 ARG A CA 1
ATOM 2126 C C . ARG A 1 261 ? 14.062 -0.351 10.783 1.00 94.75 261 ARG A C 1
ATOM 2128 O O . ARG A 1 261 ? 13.540 -0.828 11.779 1.00 94.75 261 ARG A O 1
ATOM 2135 N N . THR A 1 262 ? 14.507 0.899 10.709 1.00 94.75 262 THR A N 1
ATOM 2136 C CA . THR A 1 262 ? 14.508 1.815 11.852 1.00 94.75 262 THR A CA 1
ATOM 2137 C C . THR A 1 262 ? 13.148 2.469 12.057 1.00 94.75 262 THR A C 1
ATOM 2139 O O . THR A 1 262 ? 12.765 2.721 13.192 1.00 94.75 262 THR A O 1
ATOM 2142 N N . ASN A 1 263 ? 12.432 2.779 10.973 1.00 95.50 263 ASN A N 1
ATOM 2143 C CA . ASN A 1 263 ? 11.278 3.677 11.028 1.00 95.50 263 ASN A CA 1
ATOM 2144 C C . ASN A 1 263 ? 9.955 3.053 10.575 1.00 95.50 263 ASN A C 1
ATOM 2146 O O . ASN A 1 263 ? 8.924 3.699 10.735 1.00 95.50 263 ASN A O 1
ATOM 2150 N N . PHE A 1 264 ? 9.967 1.863 9.965 1.00 95.19 264 PHE A N 1
ATOM 2151 C CA . PHE A 1 264 ? 8.759 1.290 9.358 1.00 95.19 264 PHE A CA 1
ATOM 2152 C C . PHE A 1 264 ? 8.541 -0.186 9.690 1.00 95.19 264 PHE A C 1
ATOM 2154 O O . PHE A 1 264 ? 7.398 -0.595 9.875 1.00 95.19 264 PHE A O 1
ATOM 2161 N N . LEU A 1 265 ? 9.614 -0.983 9.765 1.00 94.00 265 LEU A N 1
ATOM 2162 C CA . LEU A 1 265 ? 9.518 -2.439 9.882 1.00 94.00 265 LEU A CA 1
ATOM 2163 C C . LEU A 1 265 ? 8.660 -2.885 11.072 1.00 94.00 265 LEU A C 1
ATOM 2165 O O . LEU A 1 265 ? 7.744 -3.672 10.865 1.00 94.00 265 LEU A O 1
ATOM 2169 N N . ASP A 1 266 ? 8.932 -2.379 12.278 1.00 91.44 266 ASP A N 1
ATOM 2170 C CA . ASP A 1 266 ? 8.198 -2.794 13.481 1.00 91.44 266 ASP A CA 1
ATOM 2171 C C . ASP A 1 266 ? 6.712 -2.417 13.403 1.00 91.44 266 ASP A C 1
ATOM 2173 O O . ASP A 1 266 ? 5.841 -3.242 13.666 1.00 91.44 266 ASP A O 1
ATOM 2177 N N . THR A 1 267 ? 6.394 -1.204 12.951 1.00 91.06 267 THR A N 1
ATOM 2178 C CA . THR A 1 267 ? 5.005 -0.761 12.780 1.00 91.06 267 THR A CA 1
ATOM 2179 C C . THR A 1 267 ? 4.243 -1.666 11.807 1.00 91.06 267 THR A C 1
ATOM 2181 O O . THR A 1 267 ? 3.143 -2.126 12.115 1.00 91.06 267 THR A O 1
ATOM 2184 N N . ILE A 1 268 ? 4.844 -1.974 10.653 1.00 92.56 268 ILE A N 1
ATOM 2185 C CA . ILE A 1 268 ? 4.193 -2.730 9.574 1.00 92.56 268 ILE A CA 1
ATOM 2186 C C . ILE A 1 268 ? 4.009 -4.207 9.941 1.00 92.56 268 ILE A C 1
ATOM 2188 O O . ILE A 1 268 ? 2.947 -4.777 9.685 1.00 92.56 268 ILE A O 1
ATOM 2192 N N . THR A 1 269 ? 5.000 -4.845 10.571 1.00 91.62 269 THR A N 1
ATOM 2193 C CA . THR A 1 269 ? 4.920 -6.278 10.919 1.00 91.62 269 THR A CA 1
ATOM 2194 C C . THR A 1 269 ? 3.967 -6.565 12.077 1.00 91.62 269 THR A C 1
ATOM 2196 O O . THR A 1 269 ? 3.553 -7.709 12.258 1.00 91.62 269 THR A O 1
ATOM 2199 N N . ASN A 1 270 ? 3.565 -5.541 12.832 1.00 91.19 270 ASN A N 1
ATOM 2200 C CA . ASN A 1 270 ? 2.681 -5.671 13.986 1.00 91.19 270 ASN A CA 1
ATOM 2201 C C . ASN A 1 270 ? 1.213 -5.308 13.703 1.00 91.19 270 ASN A C 1
ATOM 2203 O O . ASN A 1 270 ? 0.440 -5.172 14.652 1.00 91.19 270 ASN A O 1
ATOM 2207 N N . TRP A 1 271 ? 0.791 -5.181 12.436 1.00 92.25 271 TRP A N 1
ATOM 2208 C CA . TRP A 1 271 ? -0.570 -4.741 12.090 1.00 92.25 271 TRP A CA 1
ATOM 2209 C C . TRP A 1 271 ? -1.677 -5.526 12.809 1.00 92.25 271 TRP A C 1
ATOM 2211 O O . TRP A 1 271 ? -2.602 -4.932 13.369 1.00 92.25 271 TRP A O 1
ATOM 2221 N N . ASN A 1 272 ? -1.560 -6.858 12.828 1.00 90.62 272 ASN A N 1
ATOM 2222 C CA . ASN A 1 272 ? -2.546 -7.733 13.459 1.00 90.62 272 ASN A CA 1
ATOM 2223 C C . ASN A 1 272 ? -2.603 -7.525 14.971 1.00 90.62 272 ASN A C 1
ATOM 2225 O O . ASN A 1 272 ? -3.662 -7.221 15.509 1.00 90.62 272 ASN A O 1
ATOM 2229 N N . ARG A 1 273 ? -1.443 -7.584 15.632 1.00 91.06 273 ARG A N 1
ATOM 2230 C CA . ARG A 1 273 ? -1.320 -7.378 17.078 1.00 91.06 273 ARG A CA 1
ATOM 2231 C C . ARG A 1 273 ? -1.846 -6.005 17.507 1.00 91.06 273 ARG A C 1
ATOM 2233 O O . ARG A 1 273 ? -2.531 -5.887 18.516 1.00 91.06 273 ARG A O 1
ATOM 2240 N N . ILE A 1 274 ? -1.535 -4.952 16.749 1.00 90.31 274 ILE A N 1
ATOM 2241 C CA . ILE A 1 274 ? -2.023 -3.596 17.037 1.00 90.31 274 ILE A CA 1
ATOM 2242 C C . ILE A 1 274 ? -3.542 -3.518 16.839 1.00 90.31 274 ILE A C 1
ATOM 2244 O O . ILE A 1 274 ? -4.219 -2.896 17.655 1.00 90.31 274 ILE A O 1
ATOM 2248 N N . SER A 1 275 ? -4.081 -4.167 15.800 1.00 90.94 275 SER A N 1
ATOM 2249 C CA . SER A 1 275 ? -5.528 -4.214 15.553 1.00 90.94 275 SER A CA 1
ATOM 2250 C C . SER A 1 275 ? -6.278 -4.936 16.671 1.00 90.94 275 SER A C 1
ATOM 2252 O O . SER A 1 275 ? -7.285 -4.428 17.154 1.00 90.94 275 SER A O 1
ATOM 2254 N N . GLU A 1 276 ? -5.760 -6.075 17.124 1.00 91.62 276 GLU A N 1
ATOM 2255 C CA . GLU A 1 276 ? -6.317 -6.829 18.247 1.00 91.62 276 GLU A CA 1
ATOM 2256 C C . GLU A 1 276 ? -6.347 -5.991 19.526 1.00 91.62 276 GLU A C 1
ATOM 2258 O O . GLU A 1 276 ? -7.385 -5.862 20.173 1.00 91.62 276 GLU A O 1
ATOM 2263 N N . ASN A 1 277 ? -5.220 -5.353 19.852 1.00 91.06 277 ASN A N 1
ATOM 2264 C CA . ASN A 1 277 ? -5.108 -4.487 21.020 1.00 91.06 277 ASN A CA 1
ATOM 2265 C C . ASN A 1 277 ? -6.086 -3.310 20.960 1.00 91.06 277 ASN A C 1
ATOM 2267 O O . ASN A 1 277 ? -6.649 -2.945 21.990 1.00 91.06 277 ASN A O 1
ATOM 2271 N N . ALA A 1 278 ? -6.303 -2.730 19.775 1.00 89.75 278 ALA A N 1
ATOM 2272 C CA . ALA A 1 278 ? -7.280 -1.663 19.589 1.00 89.75 278 ALA A CA 1
ATOM 2273 C C . ALA A 1 278 ? -8.697 -2.155 19.913 1.00 89.75 278 ALA A C 1
ATOM 2275 O O . ALA A 1 278 ? -9.420 -1.505 20.660 1.00 89.75 278 ALA A O 1
ATOM 2276 N N . VAL A 1 279 ? -9.086 -3.321 19.397 1.00 90.75 279 VAL A N 1
ATOM 2277 C CA . VAL A 1 279 ? -10.432 -3.873 19.609 1.00 90.75 279 VAL A CA 1
ATOM 2278 C C . VAL A 1 279 ? -10.641 -4.298 21.061 1.00 90.75 279 VAL A C 1
ATOM 2280 O O . VAL A 1 279 ? -11.666 -3.960 21.643 1.00 90.75 279 VAL A O 1
ATOM 2283 N N . ASN A 1 280 ? -9.646 -4.930 21.689 1.00 91.88 280 ASN A N 1
ATOM 2284 C CA . ASN A 1 280 ? -9.689 -5.245 23.119 1.00 91.88 280 ASN A CA 1
ATOM 2285 C C . ASN A 1 280 ? -9.838 -3.970 23.969 1.00 91.88 280 ASN A C 1
ATOM 2287 O O . ASN A 1 280 ? -10.626 -3.939 24.911 1.00 91.88 280 ASN A O 1
ATOM 2291 N N . TYR A 1 281 ? -9.108 -2.903 23.627 1.00 90.44 281 TYR A N 1
ATOM 2292 C CA . TYR A 1 281 ? -9.216 -1.622 24.324 1.00 90.44 281 TYR A CA 1
ATOM 2293 C C . TYR A 1 281 ? -10.605 -0.995 24.144 1.00 90.44 281 TYR A C 1
ATOM 2295 O O . TYR A 1 281 ? -11.168 -0.492 25.117 1.00 90.44 281 TYR A O 1
ATOM 2303 N N . LEU A 1 282 ? -11.163 -1.043 22.928 1.00 89.00 282 LEU A N 1
ATOM 2304 C CA . LEU A 1 282 ? -12.506 -0.543 22.622 1.00 89.00 282 LEU A CA 1
ATOM 2305 C C . LEU A 1 282 ? -13.570 -1.240 23.476 1.00 89.00 282 LEU A C 1
ATOM 2307 O O . LEU A 1 282 ? -14.387 -0.562 24.089 1.00 89.00 282 LEU A O 1
ATOM 2311 N N . GLU A 1 283 ? -13.534 -2.570 23.548 1.00 88.81 283 GLU A N 1
ATOM 2312 C CA . GLU A 1 283 ? -14.488 -3.367 24.329 1.00 88.81 283 GLU A CA 1
ATOM 2313 C C . GLU A 1 283 ? -14.380 -3.096 25.839 1.00 88.81 283 GLU A C 1
ATOM 2315 O O . GLU A 1 283 ? -15.384 -3.113 26.544 1.00 88.81 283 GLU A O 1
ATOM 2320 N N . GLN A 1 284 ? -13.174 -2.814 26.342 1.00 90.38 284 GLN A N 1
ATOM 2321 C CA . GLN A 1 284 ? -12.940 -2.540 27.765 1.00 90.38 284 GLN A CA 1
ATOM 2322 C C . GLN A 1 284 ? -13.315 -1.113 28.181 1.00 90.38 284 GLN A C 1
ATOM 2324 O O . GLN A 1 284 ? -13.805 -0.905 29.288 1.00 90.38 284 GLN A O 1
ATOM 2329 N N . ASN A 1 285 ? -13.058 -0.125 27.319 1.00 87.19 285 ASN A N 1
ATOM 2330 C CA . ASN A 1 285 ? -13.134 1.298 27.676 1.00 87.19 285 ASN A CA 1
ATOM 2331 C C . ASN A 1 285 ? -14.282 2.041 26.976 1.00 87.19 285 ASN A C 1
ATOM 2333 O O . ASN A 1 285 ? -14.477 3.235 27.213 1.00 87.19 285 ASN A O 1
ATOM 2337 N N . ASN A 1 286 ? -15.023 1.368 26.089 1.00 85.31 286 ASN A N 1
ATOM 2338 C CA . ASN A 1 286 ? -16.097 1.933 25.263 1.00 85.31 286 ASN A CA 1
ATOM 2339 C C . ASN A 1 286 ? -15.693 3.170 24.447 1.00 85.31 286 ASN A C 1
ATOM 2341 O O . ASN A 1 286 ? -16.532 3.976 24.053 1.00 85.31 286 ASN A O 1
ATOM 2345 N N . ASN A 1 287 ? -14.398 3.348 24.192 1.00 84.56 287 ASN A N 1
ATOM 2346 C CA . ASN A 1 287 ? -13.864 4.392 23.332 1.00 84.56 287 ASN A CA 1
ATOM 2347 C C . ASN A 1 287 ? -12.437 4.035 22.897 1.00 84.56 287 ASN A C 1
ATOM 2349 O O . ASN A 1 287 ? -11.824 3.103 23.412 1.00 84.56 287 ASN A O 1
ATOM 2353 N N . LEU A 1 288 ? -11.899 4.808 21.953 1.00 83.00 288 LEU A N 1
ATOM 2354 C CA . LEU A 1 288 ? -10.534 4.650 21.446 1.00 83.00 288 LEU A CA 1
ATOM 2355 C C . LEU A 1 288 ? -9.704 5.929 21.581 1.00 83.00 288 LEU A C 1
ATOM 2357 O O . LEU A 1 288 ? -8.681 6.061 20.917 1.00 83.00 288 LEU A O 1
ATOM 2361 N N . ALA A 1 289 ? -10.127 6.893 22.402 1.00 78.81 289 ALA A N 1
ATOM 2362 C CA . ALA A 1 289 ? -9.496 8.209 22.456 1.00 78.81 289 ALA A CA 1
ATOM 2363 C C . ALA A 1 289 ? -8.025 8.123 22.897 1.00 78.81 289 ALA A C 1
ATOM 2365 O O . ALA A 1 289 ? -7.148 8.622 22.192 1.00 78.81 289 ALA A O 1
ATOM 2366 N N . GLU A 1 290 ? -7.729 7.436 24.003 1.00 77.88 290 GLU A N 1
ATOM 2367 C CA . GLU A 1 290 ? -6.347 7.297 24.490 1.00 77.88 290 GLU A CA 1
ATOM 2368 C C . GLU A 1 290 ? -5.511 6.364 23.607 1.00 77.88 290 GLU A C 1
ATOM 2370 O O . GLU A 1 290 ? -4.318 6.598 23.402 1.00 77.88 290 GLU A O 1
ATOM 2375 N N . PHE A 1 291 ? -6.137 5.331 23.032 1.00 80.19 291 PHE A N 1
ATOM 2376 C CA . PHE A 1 291 ? -5.476 4.459 22.063 1.00 80.19 291 PHE A CA 1
ATOM 2377 C C . PHE A 1 291 ? -5.048 5.258 20.819 1.00 80.19 291 PHE A C 1
ATOM 2379 O O . PHE A 1 291 ? -3.911 5.152 20.354 1.00 80.19 291 PHE A O 1
ATOM 2386 N N . ASN A 1 292 ? -5.931 6.135 20.331 1.00 73.44 292 ASN A N 1
ATOM 2387 C CA . ASN A 1 292 ? -5.692 7.016 19.191 1.00 73.44 292 ASN A CA 1
ATOM 2388 C C . ASN A 1 292 ? -4.598 8.050 19.442 1.00 73.44 292 ASN A C 1
ATOM 2390 O O . ASN A 1 292 ? -3.844 8.347 18.519 1.00 73.44 292 ASN A O 1
ATOM 2394 N N . GLN A 1 293 ? -4.459 8.572 20.664 1.00 65.62 293 GLN A N 1
ATOM 2395 C CA . GLN A 1 293 ? -3.425 9.564 20.991 1.00 65.62 293 GLN A CA 1
ATOM 2396 C C . GLN A 1 293 ? -1.998 9.051 20.731 1.00 65.62 293 GLN A C 1
ATOM 2398 O O . GLN A 1 293 ? -1.093 9.852 20.492 1.00 65.62 293 GLN A O 1
ATOM 2403 N N . ARG A 1 294 ? -1.794 7.725 20.693 1.00 62.44 294 ARG A N 1
ATOM 2404 C CA . ARG A 1 294 ? -0.504 7.100 20.353 1.00 62.44 294 ARG A CA 1
ATOM 2405 C C . ARG A 1 294 ? -0.267 6.921 18.840 1.00 62.44 294 ARG A C 1
ATOM 2407 O O . ARG A 1 294 ? 0.820 6.519 18.456 1.00 62.44 294 ARG A O 1
ATOM 2414 N N . ASN A 1 295 ? -1.235 7.278 17.987 1.00 61.22 295 ASN A N 1
ATOM 2415 C CA . ASN A 1 295 ? -1.121 7.558 16.541 1.00 61.22 295 ASN A CA 1
ATOM 2416 C C . ASN A 1 295 ? -0.385 6.540 15.638 1.00 61.22 295 ASN A C 1
ATOM 2418 O O . ASN A 1 295 ? 0.238 6.926 14.648 1.00 61.22 295 ASN A O 1
ATOM 2422 N N . ILE A 1 296 ? -0.519 5.238 15.894 1.00 75.31 296 ILE A N 1
ATOM 2423 C CA . ILE A 1 296 ? 0.156 4.211 15.077 1.00 75.31 296 ILE A CA 1
ATOM 2424 C C . ILE A 1 296 ? -0.715 3.777 13.887 1.00 75.31 296 ILE A C 1
ATOM 2426 O O . ILE A 1 296 ? -0.295 3.851 12.731 1.00 75.31 296 ILE A O 1
ATOM 2430 N N . ILE A 1 297 ? -1.962 3.379 14.152 1.00 84.25 297 ILE A N 1
ATOM 2431 C CA . ILE A 1 297 ? -2.854 2.712 13.190 1.00 84.25 297 ILE A CA 1
ATOM 2432 C C . ILE A 1 297 ? -4.007 3.616 12.741 1.00 84.25 297 ILE A C 1
ATOM 2434 O O . ILE A 1 297 ? -4.507 4.422 13.517 1.00 84.25 297 ILE A O 1
ATOM 2438 N N . LEU A 1 298 ? -4.414 3.495 11.478 1.00 85.25 298 LEU A N 1
ATOM 2439 C CA . LEU A 1 298 ? -5.567 4.168 10.874 1.00 85.25 298 LEU A CA 1
ATOM 2440 C C . LEU A 1 298 ? -6.672 3.169 10.518 1.00 85.25 298 LEU A C 1
ATOM 2442 O O . LEU A 1 298 ? -7.842 3.448 10.769 1.00 85.25 298 LEU A O 1
ATOM 2446 N N . VAL A 1 299 ? -6.302 2.031 9.923 1.00 87.44 299 VAL A N 1
ATOM 2447 C CA . VAL A 1 299 ? -7.248 1.002 9.476 1.00 87.44 299 VAL A CA 1
ATOM 2448 C C . VAL A 1 299 ? -6.934 -0.318 10.171 1.00 87.44 299 VAL A C 1
ATOM 2450 O O . VAL A 1 299 ? -5.821 -0.830 10.063 1.00 87.44 299 VAL A O 1
ATOM 2453 N N . LEU A 1 300 ? -7.919 -0.866 10.875 1.00 89.12 300 LEU A N 1
ATOM 2454 C CA . LEU A 1 300 ? -7.870 -2.155 11.554 1.00 89.12 300 LEU A CA 1
ATOM 2455 C C . LEU A 1 300 ? -8.137 -3.302 10.572 1.00 89.12 300 LEU A C 1
ATOM 2457 O O . LEU A 1 300 ? -8.902 -3.157 9.612 1.00 89.12 300 LEU A O 1
ATOM 2461 N N . ILE A 1 301 ? -7.540 -4.461 10.851 1.00 89.81 301 ILE A N 1
ATOM 2462 C CA . ILE A 1 301 ? -7.754 -5.689 10.074 1.00 89.81 301 ILE A CA 1
ATOM 2463 C C . ILE A 1 301 ? -9.223 -6.138 10.141 1.00 89.81 301 ILE A C 1
ATOM 2465 O O . ILE A 1 301 ? -9.848 -6.118 11.201 1.00 89.81 301 ILE A O 1
ATOM 2469 N N . GLY A 1 302 ? -9.755 -6.610 9.008 1.00 83.00 302 GLY A N 1
ATOM 2470 C CA . GLY A 1 302 ? -11.152 -7.044 8.880 1.00 83.00 302 GLY A CA 1
ATOM 2471 C C . GLY A 1 302 ? -11.522 -8.309 9.665 1.00 83.00 302 GLY A C 1
ATOM 2472 O O . GLY A 1 302 ? -12.702 -8.550 9.890 1.00 83.00 302 GLY A O 1
ATOM 2473 N N . LEU A 1 303 ? -10.539 -9.084 10.139 1.00 86.69 303 LEU A N 1
ATOM 2474 C CA . LEU A 1 303 ? -10.723 -10.220 11.058 1.00 86.69 303 LEU A CA 1
ATOM 2475 C C . LEU A 1 303 ? -11.549 -9.823 12.293 1.00 86.69 303 LEU A C 1
ATOM 2477 O O . LEU A 1 303 ? -12.374 -10.594 12.769 1.00 86.69 303 LEU A O 1
ATOM 2481 N N . TYR A 1 304 ? -11.370 -8.596 12.787 1.00 88.75 304 TYR A N 1
ATOM 2482 C CA . TYR A 1 304 ? -12.063 -8.114 13.980 1.00 88.75 304 TYR A CA 1
ATOM 2483 C C . TYR A 1 304 ? -13.389 -7.402 13.674 1.00 88.75 304 TYR A C 1
ATOM 2485 O O . TYR A 1 304 ? -13.995 -6.821 14.574 1.00 88.75 304 TYR A O 1
ATOM 2493 N N . PHE A 1 305 ? -13.859 -7.429 12.421 1.00 87.00 305 PHE A N 1
ATOM 2494 C CA . PHE A 1 305 ? -15.038 -6.676 11.993 1.00 87.00 305 PHE A CA 1
ATOM 2495 C C . PHE A 1 305 ? -16.287 -7.037 12.798 1.00 87.00 305 PHE A C 1
ATOM 2497 O O . PHE A 1 305 ? -16.945 -6.145 13.327 1.00 87.00 305 PHE A O 1
ATOM 2504 N N . SER A 1 306 ? -16.580 -8.330 12.956 1.00 87.12 306 SER A N 1
ATOM 2505 C CA . SER A 1 306 ? -17.760 -8.795 13.695 1.00 87.12 306 SER A CA 1
ATOM 2506 C C . SER A 1 306 ? -17.748 -8.337 15.155 1.00 87.12 306 SER A C 1
ATOM 2508 O O . SER A 1 306 ? -18.782 -7.940 15.679 1.00 87.12 306 SER A O 1
ATOM 2510 N N . ARG A 1 307 ? -16.572 -8.318 15.798 1.00 91.81 307 ARG A N 1
ATOM 2511 C CA . ARG A 1 307 ? -16.415 -7.815 17.172 1.00 91.81 307 ARG A CA 1
ATOM 2512 C C . ARG A 1 307 ? -16.735 -6.326 17.263 1.00 91.81 307 ARG 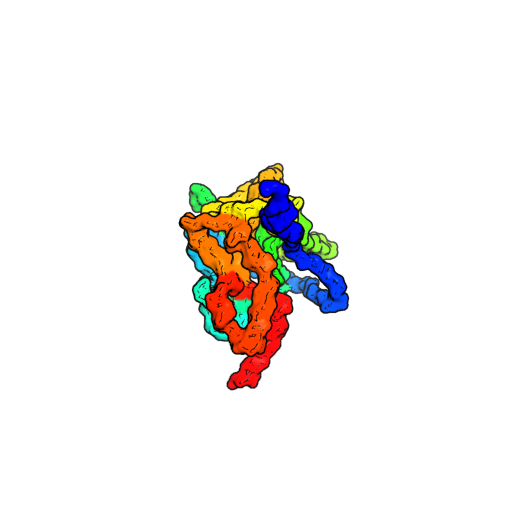A C 1
ATOM 2514 O O . ARG A 1 307 ? -17.512 -5.919 18.120 1.00 91.81 307 ARG A O 1
ATOM 2521 N N . VAL A 1 308 ? -16.215 -5.530 16.327 1.00 87.81 308 VAL A N 1
ATOM 2522 C CA . VAL A 1 308 ? -16.517 -4.092 16.255 1.00 87.81 308 VAL A CA 1
ATOM 2523 C C . VAL A 1 308 ? -18.005 -3.839 15.994 1.00 87.81 308 VAL A C 1
ATOM 2525 O O . VAL A 1 308 ? -18.575 -2.948 16.615 1.00 87.81 308 VAL A O 1
ATOM 2528 N N . GLN A 1 309 ? -18.657 -4.615 15.123 1.00 88.19 309 GLN A N 1
ATOM 2529 C CA . GLN A 1 309 ? -20.099 -4.471 14.876 1.00 88.19 309 GLN A CA 1
ATOM 2530 C C . GLN A 1 309 ? -20.945 -4.855 16.093 1.00 88.19 309 GLN A C 1
ATOM 2532 O O . GLN A 1 309 ? -21.873 -4.131 16.437 1.00 88.19 309 GLN A O 1
ATOM 2537 N N . ASN A 1 310 ? -20.602 -5.947 16.779 1.00 88.56 310 ASN A N 1
ATOM 2538 C CA . ASN A 1 310 ? -21.293 -6.348 18.005 1.00 88.56 310 ASN A CA 1
ATOM 2539 C C . ASN A 1 310 ? -21.186 -5.267 19.086 1.00 88.56 310 ASN A C 1
ATOM 2541 O O . ASN A 1 310 ? -22.184 -4.944 19.726 1.00 88.56 310 ASN A O 1
ATOM 2545 N N . TRP A 1 311 ? -19.997 -4.677 19.248 1.00 89.81 311 TRP A N 1
ATOM 2546 C CA . TRP A 1 311 ? -19.799 -3.554 20.161 1.00 89.81 311 TRP A CA 1
ATOM 2547 C C . TRP A 1 311 ? -20.690 -2.357 19.799 1.00 89.81 311 TRP A C 1
ATOM 2549 O O . TRP A 1 311 ? -21.359 -1.818 20.677 1.00 89.81 311 TRP A O 1
ATOM 2559 N N . LYS A 1 312 ? -20.753 -1.974 18.515 1.00 86.00 312 LYS A N 1
ATOM 2560 C CA . LYS A 1 312 ? -21.605 -0.864 18.055 1.00 86.00 312 LYS A CA 1
ATOM 2561 C C . LYS A 1 312 ? -23.079 -1.092 18.360 1.00 86.00 312 LYS A C 1
ATOM 2563 O O . LYS A 1 312 ? -23.698 -0.240 18.980 1.00 86.00 312 LYS A O 1
ATOM 2568 N N . ASN A 1 313 ? -23.604 -2.256 17.981 1.00 86.06 313 ASN A N 1
ATOM 2569 C CA . ASN A 1 313 ? -25.011 -2.590 18.200 1.00 86.06 313 ASN A CA 1
ATOM 2570 C C . ASN A 1 313 ? -25.375 -2.498 19.689 1.00 86.06 313 ASN A C 1
ATOM 2572 O O . ASN A 1 313 ? -26.392 -1.912 20.038 1.00 86.06 313 ASN A O 1
ATOM 2576 N N . HIS A 1 314 ? -24.510 -3.013 20.570 1.00 84.62 314 HIS A N 1
ATOM 2577 C CA . HIS A 1 314 ? -24.730 -2.924 22.012 1.00 84.62 314 HIS A CA 1
ATOM 2578 C C . HIS A 1 314 ? -24.648 -1.485 22.542 1.00 84.62 314 HIS A C 1
ATOM 2580 O O . HIS A 1 314 ? -25.396 -1.106 23.437 1.00 84.62 314 HIS A O 1
ATOM 2586 N N . HIS A 1 315 ? -23.737 -0.673 22.006 1.00 80.75 315 HIS A N 1
ATOM 2587 C CA . HIS A 1 315 ? -23.584 0.718 22.420 1.00 80.75 315 HIS A CA 1
ATOM 2588 C C . HIS A 1 315 ? -24.772 1.594 21.992 1.00 80.75 315 HIS A C 1
ATOM 2590 O O . HIS A 1 315 ? -25.167 2.483 22.744 1.00 80.75 315 HIS A O 1
ATOM 2596 N N . ASP A 1 316 ? -25.359 1.323 20.826 1.00 77.50 316 ASP A N 1
ATOM 2597 C CA . ASP A 1 316 ? -26.528 2.047 20.320 1.00 77.50 316 ASP A CA 1
ATOM 2598 C C . ASP A 1 316 ? -27.815 1.674 21.067 1.00 77.50 316 ASP A C 1
ATOM 2600 O O . ASP A 1 316 ? -28.662 2.534 21.275 1.00 77.50 316 ASP A O 1
ATOM 2604 N N . GLU A 1 317 ? -27.942 0.432 21.548 1.00 77.44 317 GLU A N 1
ATOM 2605 C CA . GLU A 1 317 ? -29.046 0.007 22.427 1.00 77.44 317 GLU A CA 1
ATOM 2606 C C . GLU A 1 317 ? -29.039 0.703 23.801 1.00 77.44 317 GLU A C 1
ATOM 2608 O O . GLU A 1 317 ? -30.067 0.745 24.479 1.00 77.44 317 GLU A O 1
ATOM 2613 N N . LEU A 1 318 ? -27.886 1.220 24.236 1.00 71.62 318 LEU A N 1
ATOM 2614 C CA . LEU A 1 318 ? -27.710 1.874 25.537 1.00 71.62 318 LEU A CA 1
ATOM 2615 C C . LEU A 1 318 ? -27.921 3.402 25.501 1.00 71.62 318 LEU A C 1
ATOM 2617 O O . LEU A 1 318 ? -27.887 4.023 26.567 1.00 71.62 318 LEU A O 1
ATOM 2621 N N . LYS A 1 319 ? -28.105 4.007 24.318 1.00 66.62 319 LYS A N 1
ATOM 2622 C CA . LYS A 1 319 ? -28.389 5.444 24.129 1.00 66.62 319 LYS A CA 1
ATOM 2623 C C . LYS A 1 319 ? -29.889 5.715 24.033 1.00 66.62 319 LYS A C 1
ATOM 2625 O O . LYS A 1 319 ? -30.304 6.767 24.570 1.00 66.62 319 LYS A O 1
#

Secondary structure (DSSP, 8-state):
-----SS-------------------------SS---------SPPPPEEEEE--SSHHHHHHHIIIIIIHHHHHTTSEEESS-S-----TT----EEE-TT-S-SEEEEEEEEEPTTS-EEEEEEEEETTT--EEEEEEE-SSEEEEEE-TT----B-TTS-BTTGGGGTTS-EEEEEE-SS-S-HHHHTTT---EE-HHHHHHHHHHHHHHHT-TT----HHHHHHHHHHHHIIIIIHHHBHHHHHHHHHTTTS-EEHHHHTHHHHHTHHHHHHHHHHHHHHHS--HHHHHT--BSEE-GGGHHHHHHHHHHHHHT-

InterPro domains:
  IPR001574 Ribosome-inactivating protein [PF00161] (124-276)
  IPR016138 Ribosome-inactivating protein, subdomain 1 [G3DSA:3.40.420.10] (71-242)
  IPR036041 Ribosome-inactivating protein superfamily [SSF56371] (87-284)

Nearest PDB structures (foldseek):
  1j1r-assembly1_A  TM=7.203E-01  e=9.408E-11  Phytolacca americana
  2q8w-assembly1_A  TM=7.126E-01  e=6.545E-10  unclassified
  3ku0-assembly2_B  TM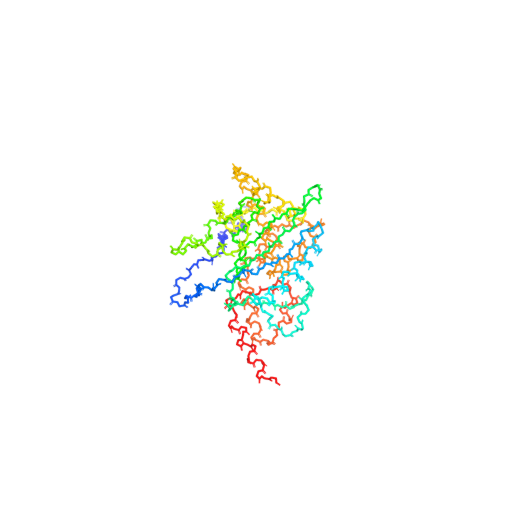=7.725E-01  e=2.987E-08  Suregada multiflora
  2z4u-assembly1_A  TM=7.432E-01  e=1.391E-08  Phytolacca dioica
  3ctk-assembly1_A  TM=7.086E-01  e=6.347E-07  unclassified

Sequence (319 aa):
MKKLLSLLSILTISATAVPTTIAASPYQKEENNSENLIRNKRQNNTFPIFNLKLSWDSKRYFVSLCNNVLTAMLENNIISSVTESTPELNCNNPNMYIINSNYQFNYFIIKISVPDDNGHWKLIDLVFRSNDFYLSGFIYRSNNVDIFYHFSDVQIERNENGQTEFDNMISGRNNLEYYNLRFNSNYTTLIGDSNPTITWPGIVQAFNDLVNYANRPNYQGNIAVIRGALARVILATAESIRFREVRNNLSQSNNTTFYWRTNFLDTITNWNRISENAVNYLEQNNNLAEFNQRNIILVLIGLYFSRVQNWKNHHDELK

pLDDT: mean 79.34, std 20.28, range [26.08, 98.38]

Organism: NCBI:txid838561

Radius of gyration: 22.7 Å; Cα contacts (8 Å, |Δi|>4): 464; chains: 1; bounding box: 83×44×75 Å

Solvent-accessible surface area (backbone atoms only — not comparable to full-atom values): 18655 Å² total; per-residue (Å²): 133,88,85,93,81,86,88,77,86,75,83,81,86,75,74,82,77,68,82,78,70,72,70,67,78,72,84,61,78,73,93,63,100,80,68,82,76,71,82,63,86,56,68,100,64,72,52,58,75,30,73,41,64,63,52,97,49,41,52,62,28,48,46,45,44,30,52,40,42,53,43,48,33,43,76,65,39,40,30,40,70,74,60,87,69,75,88,68,69,46,82,83,50,81,73,38,30,30,21,37,77,83,44,67,53,75,41,36,34,44,37,33,38,38,69,47,99,85,75,47,75,46,66,39,32,37,35,26,31,45,72,76,48,47,69,42,33,38,35,37,74,55,98,70,46,28,38,39,41,25,30,57,74,54,86,84,61,60,48,99,87,67,48,39,82,65,63,57,66,54,81,83,84,49,60,78,44,82,42,73,67,80,44,50,78,49,59,65,68,29,55,46,92,61,64,53,80,43,32,37,66,59,36,56,48,20,55,49,49,53,49,58,48,58,76,32,85,89,53,82,71,62,62,67,57,53,28,49,18,49,52,39,48,42,47,72,43,46,42,31,58,33,16,44,45,51,35,55,54,45,46,44,12,79,85,40,83,42,34,42,63,83,70,40,44,68,67,64,76,37,50,65,64,52,32,52,52,49,52,56,43,28,75,74,65,78,47,55,67,76,68,44,74,69,45,50,69,28,44,32,58,20,89,52,35,67,60,55,49,54,52,50,56,56,54,61,75,74,108

Foldseek 3Di:
DDDPPDPPPPDDPPDDPPPPPVPLQPPPDPPPVPDPLPPPPQDLDAAAEWEFEQDLQLLVRLQRQQVTVVVSCVVQLQKAWLDDPPPPGGLPDLTAIEGASPGRDQKHKYWYFAADPVRHTAIKIFIAGSQQRDGQFIWHDDQEEIETEGEPPDDFDADPVRDTSCQSNDPDGYHYHYHYLDHHLGLCGLPNPDWDKQASVLLSVLVVQRNVVNVCVPDNPDSNSPSPSSVSPCLSHVVVQWWSQSSVVHSCRNPDIDICVPRPVVLVSCQQVLLVVQLVCCQVPVDCVVVSVVRTTRYHRNVCVVSSVVSVVVVVVVD

Mean predicted aligned error: 10.44 Å